Protein AF-A0A352DRB2-F1 (afdb_monomer)

pLDDT: mean 88.53, std 15.11, range [25.36, 98.81]

Radius of gyration: 22.16 Å; Cα contacts (8 Å, |Δi|>4): 663; chains: 1; bounding box: 51×41×73 Å

Foldseek 3Di:
DPLPPCQPPQQVLCLVAVLAANWDWFFLQDDDFFDDFDFADADAADFPDDCVVCVQFLVVVLVCLLVVNQWDKGQADDDPVNVVLSVLCSCWPPLLSVQFDDWDWDDDDGMIIIGTDTWFPDDSVCSVVLSVLLVVLLVVQVVPQDPPDDPLSQLVSQLQVLLVQADEDSCVVPDPHTPNLLGCSCRRPVSYHHQNNSARVSSNSCVVVVWDKTKFKFAWPSGHIHIWMWTADPNFIFTAGSSNQSDSPGGHCLRPGAAPLLCSLTTHGDNPRSRDDHGPDDHPVVCVVLQQEAAADDPVSVLVSLQVEAEKHKHFYPDLVRLSVCSCVCRVVVCVCVRHNADNGWIWIADSSSSMIMTD

Mean predicted aligned error: 6.36 Å

Nearest PDB structures (foldseek):
  9crn-assembly1_A  TM=8.075E-01  e=1.865E-18  Streptococcus pyogenes NZ131
  4xz7-assembly1_B  TM=5.487E-01  e=5.904E-07  Streptococcus suis
  4xz7-assembly1_A  TM=5.624E-01  e=3.111E-06  Streptococcus suis
  6s2k-assembly2_B  TM=5.249E-01  e=1.132E-02  Homo sapiens
  4r29-assembly4_D  TM=2.873E-01  e=1.750E+00  Escherichia coli O157:H7

Structure (mmCIF, N/CA/C/O backbone):
data_AF-A0A352DRB2-F1
#
_entry.id   AF-A0A352DRB2-F1
#
loop_
_atom_site.group_PDB
_atom_site.id
_atom_site.type_symbol
_atom_site.label_atom_id
_atom_site.label_alt_id
_atom_site.label_comp_id
_atom_site.label_asym_id
_atom_site.label_entity_id
_atom_site.label_seq_id
_atom_site.pdbx_PDB_ins_code
_atom_site.Cartn_x
_atom_site.Cartn_y
_atom_site.Cartn_z
_atom_site.occupancy
_atom_site.B_iso_or_equiv
_atom_site.auth_seq_id
_atom_site.auth_comp_id
_atom_site.auth_asym_id
_atom_site.auth_atom_id
_atom_site.pdbx_PDB_model_num
ATOM 1 N N . MET A 1 1 ? -11.502 14.351 -22.572 1.00 34.19 1 MET A N 1
ATOM 2 C CA . MET A 1 1 ? -10.634 15.443 -23.081 1.00 34.19 1 MET A CA 1
ATOM 3 C C . MET A 1 1 ? -10.305 16.447 -21.961 1.00 34.19 1 MET A C 1
ATOM 5 O O . MET A 1 1 ? -10.562 17.632 -22.112 1.00 34.19 1 MET A O 1
ATOM 9 N N . MET A 1 2 ? -9.738 15.975 -20.836 1.00 28.69 2 MET A N 1
ATOM 10 C CA . MET A 1 2 ? -9.406 16.813 -19.661 1.00 28.69 2 MET A CA 1
ATOM 11 C C . MET A 1 2 ? -8.026 16.522 -19.027 1.00 28.69 2 MET A C 1
ATOM 13 O O . MET A 1 2 ? -7.621 17.256 -18.139 1.00 28.69 2 MET A O 1
ATOM 17 N N . LYS A 1 3 ? -7.254 15.531 -19.511 1.00 35.50 3 LYS A N 1
ATOM 18 C CA . LYS A 1 3 ? -5.950 15.148 -18.919 1.00 35.50 3 LYS A CA 1
ATOM 19 C C . LYS A 1 3 ? -4.744 16.029 -19.327 1.00 35.50 3 LYS A C 1
ATOM 21 O O . LYS A 1 3 ? -3.704 15.970 -18.692 1.00 35.50 3 LYS A O 1
ATOM 26 N N . LYS A 1 4 ? -4.842 16.890 -20.355 1.00 30.75 4 LYS A N 1
ATOM 27 C CA . LYS A 1 4 ? -3.659 17.594 -20.921 1.00 30.75 4 LYS A CA 1
ATOM 28 C C . LYS A 1 4 ? -3.247 18.916 -20.248 1.00 30.75 4 LYS A C 1
ATOM 30 O O . LYS A 1 4 ? -2.232 19.478 -20.639 1.00 30.75 4 LYS A O 1
ATOM 35 N N . ARG A 1 5 ? -3.999 19.442 -19.273 1.00 25.36 5 ARG A N 1
ATOM 36 C CA . ARG A 1 5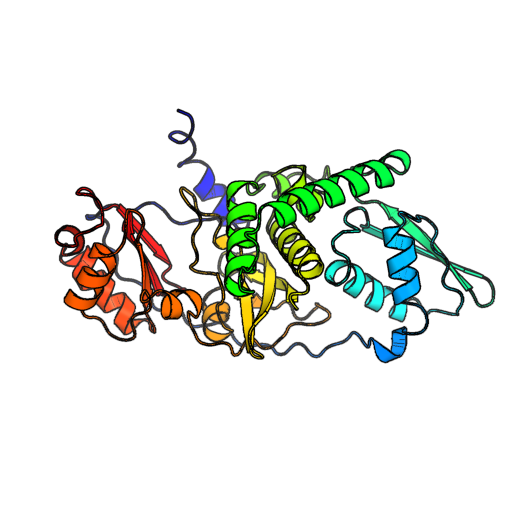 ? -3.676 20.726 -18.603 1.00 25.36 5 ARG A CA 1
ATOM 37 C C . ARG A 1 5 ? -3.154 20.593 -17.165 1.00 25.36 5 ARG A C 1
ATOM 39 O O . ARG A 1 5 ? -2.878 21.613 -16.550 1.00 25.36 5 ARG A O 1
ATOM 46 N N . LEU A 1 6 ? -2.980 19.369 -16.660 1.00 31.50 6 LEU A N 1
ATOM 47 C CA . LEU A 1 6 ? -2.604 19.107 -15.263 1.00 31.50 6 LEU A CA 1
ATOM 48 C C . LEU A 1 6 ? -1.093 18.869 -15.047 1.00 31.50 6 LEU A C 1
ATOM 50 O O . LEU A 1 6 ? -0.642 18.807 -13.914 1.00 31.50 6 LEU A O 1
ATOM 54 N N . LEU A 1 7 ? -0.291 18.785 -16.116 1.00 34.59 7 LEU A N 1
ATOM 55 C CA . LEU A 1 7 ? 1.126 18.388 -16.044 1.00 34.59 7 LEU A CA 1
ATOM 56 C C . LEU A 1 7 ? 2.056 19.403 -15.348 1.00 34.59 7 LEU A C 1
ATOM 58 O O . LEU A 1 7 ? 3.105 19.014 -14.854 1.00 34.59 7 LEU A O 1
ATOM 62 N N . SER A 1 8 ? 1.700 20.690 -15.276 1.00 28.83 8 SER A N 1
ATOM 63 C CA . SER A 1 8 ? 2.586 21.726 -14.712 1.00 28.83 8 SER A CA 1
ATOM 64 C C . SER A 1 8 ? 2.347 22.048 -13.230 1.00 28.83 8 SER A C 1
ATOM 66 O O . SER A 1 8 ? 3.144 22.771 -12.645 1.00 28.83 8 SER A O 1
ATOM 68 N N . LEU A 1 9 ? 1.258 21.556 -12.625 1.00 30.98 9 LEU A N 1
ATOM 69 C CA . LEU A 1 9 ? 0.917 21.805 -11.212 1.00 30.98 9 LEU A CA 1
ATOM 70 C C . LEU A 1 9 ? 1.278 20.625 -10.290 1.00 30.98 9 LEU A C 1
ATOM 72 O O . LEU A 1 9 ? 1.529 20.846 -9.110 1.00 30.98 9 LEU A O 1
ATOM 76 N N . ILE A 1 10 ? 1.383 19.404 -10.830 1.00 41.03 10 ILE A N 1
ATOM 77 C CA . ILE A 1 10 ? 1.678 18.177 -10.065 1.00 41.03 10 ILE A CA 1
ATOM 78 C C . ILE A 1 10 ? 3.123 18.164 -9.527 1.00 41.03 10 ILE A C 1
ATOM 80 O O . ILE A 1 10 ? 3.356 17.773 -8.386 1.00 41.03 10 ILE A O 1
ATOM 84 N N . ALA A 1 11 ? 4.090 18.684 -10.293 1.00 37.94 11 ALA A N 1
ATOM 85 C CA . ALA A 1 11 ? 5.510 18.624 -9.930 1.00 37.94 11 ALA A CA 1
ATOM 86 C C . ALA A 1 11 ? 5.877 19.423 -8.661 1.00 37.94 11 ALA A C 1
ATOM 88 O O . ALA A 1 11 ? 6.764 19.017 -7.918 1.00 37.94 11 ALA A O 1
ATOM 89 N N . ALA A 1 12 ? 5.202 20.546 -8.379 1.00 34.31 12 ALA A N 1
ATOM 90 C CA . ALA A 1 12 ? 5.523 21.383 -7.217 1.00 34.31 12 ALA A CA 1
ATOM 91 C C . ALA A 1 12 ? 4.914 20.858 -5.902 1.00 34.31 12 ALA A C 1
ATOM 93 O O . ALA A 1 12 ? 5.523 21.021 -4.848 1.00 34.31 12 ALA A O 1
ATOM 94 N N . ALA A 1 13 ? 3.745 20.208 -5.960 1.00 38.66 13 ALA A N 1
ATOM 95 C CA . ALA A 1 13 ? 3.097 19.612 -4.790 1.00 38.66 13 ALA A CA 1
ATOM 96 C C . ALA A 1 13 ? 3.730 18.261 -4.400 1.00 38.66 13 ALA A C 1
ATOM 98 O O . ALA A 1 13 ? 3.926 17.994 -3.216 1.00 38.66 13 ALA A O 1
ATOM 99 N N . ALA A 1 14 ? 4.143 17.449 -5.385 1.00 41.75 14 ALA A N 1
ATOM 100 C CA . ALA A 1 14 ? 4.844 16.181 -5.157 1.00 41.75 14 ALA A CA 1
ATOM 101 C C . ALA A 1 14 ? 6.211 16.355 -4.456 1.00 41.75 14 ALA A C 1
ATOM 103 O O . ALA A 1 14 ? 6.616 15.501 -3.670 1.00 41.75 14 ALA A O 1
ATOM 104 N N . LEU A 1 15 ? 6.891 17.489 -4.681 1.00 38.12 15 LEU A N 1
ATOM 105 C CA . LEU A 1 15 ? 8.167 17.834 -4.035 1.00 38.12 15 LEU A CA 1
ATOM 106 C C . LEU A 1 15 ? 8.039 18.205 -2.546 1.00 38.12 15 LEU A C 1
ATOM 108 O O . LEU A 1 15 ? 9.042 18.182 -1.839 1.00 38.12 15 LEU A O 1
ATOM 112 N N . LEU A 1 16 ? 6.844 18.566 -2.063 1.00 37.25 16 LEU A N 1
ATOM 113 C CA . LEU A 1 16 ? 6.622 18.970 -0.666 1.00 37.25 16 LEU A CA 1
ATOM 114 C C . LEU A 1 16 ? 6.119 17.822 0.222 1.00 37.25 16 LEU A C 1
ATOM 116 O O . LEU A 1 16 ? 6.336 17.861 1.430 1.00 37.25 16 LEU A O 1
ATOM 120 N N . SER A 1 17 ? 5.473 16.807 -0.361 1.00 48.59 17 SER A N 1
ATOM 121 C CA . SER A 1 17 ? 4.920 15.657 0.373 1.00 48.59 17 SER A CA 1
ATOM 122 C C . SER A 1 17 ? 5.832 14.435 0.392 1.00 48.59 17 SER A C 1
ATOM 124 O O . SER A 1 17 ? 5.647 13.542 1.213 1.00 48.59 17 SER A O 1
ATOM 126 N N . GLY A 1 18 ? 6.752 14.363 -0.573 1.00 53.66 18 GLY A N 1
ATOM 127 C CA . GLY A 1 18 ? 7.603 13.214 -0.864 1.00 53.66 18 GLY A CA 1
ATOM 128 C C . GLY A 1 18 ? 6.892 11.880 -1.105 1.00 53.66 18 GLY A C 1
ATOM 129 O O . GLY A 1 18 ? 7.545 10.834 -1.120 1.00 53.66 18 GLY A O 1
ATOM 130 N N . CYS A 1 19 ? 5.579 11.933 -1.339 1.00 50.34 19 CYS A N 1
ATOM 131 C CA . CYS A 1 19 ? 4.705 10.780 -1.544 1.00 50.34 19 CYS A CA 1
ATOM 132 C C . CYS A 1 19 ? 4.064 10.740 -2.941 1.00 50.34 19 CYS A C 1
ATOM 134 O O . CYS A 1 19 ? 3.532 9.707 -3.321 1.00 50.34 19 CYS A O 1
ATOM 136 N N . GLY A 1 20 ? 4.085 11.846 -3.696 1.00 48.91 20 GLY A N 1
ATOM 137 C CA . GLY A 1 20 ? 3.485 11.917 -5.034 1.00 48.91 20 GLY A CA 1
ATOM 138 C C . GLY A 1 20 ? 4.466 11.586 -6.157 1.00 48.91 20 GLY A C 1
ATOM 139 O O . GLY A 1 20 ? 5.677 11.738 -5.985 1.00 48.91 20 GLY A O 1
ATOM 140 N N . VAL A 1 21 ? 3.944 11.189 -7.322 1.00 50.41 21 VAL A N 1
ATOM 141 C CA . VAL A 1 21 ? 4.733 10.908 -8.534 1.00 50.41 21 VAL A CA 1
ATOM 142 C C . VAL A 1 21 ? 5.411 12.183 -9.042 1.00 50.41 21 VAL A C 1
ATOM 144 O O . VAL A 1 21 ? 4.752 13.153 -9.417 1.00 50.41 21 VAL A O 1
ATOM 147 N N . THR A 1 22 ? 6.745 12.190 -9.044 1.00 47.69 22 THR A N 1
ATOM 148 C CA . THR A 1 22 ? 7.568 13.332 -9.480 1.00 47.69 22 THR A CA 1
ATOM 149 C C . THR A 1 22 ? 8.029 13.238 -10.927 1.00 47.69 22 THR A C 1
ATOM 151 O O . THR A 1 22 ? 8.641 14.178 -11.434 1.00 47.69 22 THR A O 1
ATOM 154 N N . ASP A 1 23 ? 7.780 12.114 -11.590 1.00 58.09 23 ASP A N 1
ATOM 155 C CA . ASP A 1 23 ? 8.617 11.749 -12.721 1.00 58.09 23 ASP A CA 1
ATOM 156 C C . ASP A 1 23 ? 8.016 12.241 -14.039 1.00 58.09 23 ASP A C 1
ATOM 158 O O . ASP A 1 23 ? 6.870 11.964 -14.396 1.00 58.09 23 ASP A O 1
ATOM 162 N N . ALA A 1 24 ? 8.795 13.058 -14.748 1.00 63.94 24 ALA A N 1
ATOM 163 C CA . ALA A 1 24 ? 8.390 13.644 -16.013 1.00 63.94 24 ALA A CA 1
ATOM 164 C C . ALA A 1 24 ? 8.363 12.579 -17.117 1.00 63.94 24 ALA A C 1
ATOM 166 O O . ALA A 1 24 ? 9.246 11.728 -17.196 1.00 63.94 24 ALA A O 1
ATOM 167 N N . ILE A 1 25 ? 7.383 12.671 -18.021 1.00 74.00 25 ILE A N 1
ATOM 168 C CA . ILE A 1 25 ? 7.408 11.895 -19.265 1.00 74.00 25 ILE A CA 1
ATOM 169 C C . ILE A 1 25 ? 8.541 12.447 -20.133 1.00 74.00 25 ILE A C 1
ATOM 171 O O . ILE A 1 25 ? 8.480 13.599 -20.574 1.00 74.00 25 ILE A O 1
ATOM 175 N N . LEU A 1 26 ? 9.553 11.620 -20.377 1.00 80.25 26 LEU A N 1
ATOM 176 C CA . LEU A 1 26 ? 10.724 11.952 -21.177 1.00 80.25 26 LEU A CA 1
ATOM 177 C C . LEU A 1 26 ? 10.521 11.528 -22.634 1.00 80.25 26 LEU A C 1
ATOM 179 O O . LEU A 1 26 ? 9.751 10.617 -22.963 1.00 80.25 26 LEU A O 1
ATOM 183 N N . THR A 1 27 ? 11.211 12.216 -23.533 1.00 78.75 27 THR A N 1
ATOM 184 C CA . THR A 1 27 ? 11.260 11.877 -24.955 1.00 78.75 27 THR A CA 1
ATOM 185 C C . THR A 1 27 ? 12.560 11.158 -25.287 1.00 78.75 27 THR A C 1
ATOM 187 O O . THR A 1 27 ? 13.552 11.263 -24.572 1.00 78.75 27 THR A O 1
ATOM 190 N N . ASN A 1 28 ? 12.606 10.477 -26.432 1.00 70.19 28 ASN A N 1
ATOM 191 C CA . ASN A 1 28 ? 13.807 9.789 -26.919 1.00 70.19 28 ASN A CA 1
ATOM 192 C C . ASN A 1 28 ? 15.037 10.696 -27.181 1.00 70.19 28 ASN A C 1
ATOM 194 O O . ASN A 1 28 ? 16.077 10.203 -27.628 1.00 70.19 28 ASN A O 1
ATOM 198 N N . THR A 1 29 ? 14.932 12.006 -26.942 1.00 74.12 29 THR A N 1
ATOM 199 C CA . THR A 1 29 ? 16.050 12.955 -26.975 1.00 74.12 29 THR A CA 1
ATOM 200 C C . THR A 1 29 ? 16.568 13.365 -25.597 1.00 74.12 29 THR A C 1
ATOM 202 O O . THR A 1 29 ? 17.645 13.955 -25.535 1.00 74.12 29 THR A O 1
ATOM 205 N N . ASP A 1 30 ? 15.863 13.028 -24.518 1.00 79.12 30 ASP A N 1
ATOM 206 C CA . ASP A 1 30 ? 16.125 13.524 -23.163 1.00 79.12 30 ASP A CA 1
ATOM 207 C C . ASP A 1 30 ? 17.024 12.566 -22.363 1.00 79.12 30 ASP A C 1
ATOM 209 O O . ASP A 1 30 ? 16.615 11.983 -21.365 1.00 79.12 30 ASP A O 1
ATOM 213 N N . TYR A 1 31 ? 18.269 12.370 -22.806 1.00 85.19 31 TYR A N 1
ATOM 214 C CA . TYR A 1 31 ? 19.217 11.500 -22.100 1.00 85.19 31 TYR A CA 1
ATOM 215 C C . TYR A 1 31 ? 20.045 12.257 -21.055 1.00 85.19 31 TYR A C 1
ATOM 217 O O . TYR A 1 31 ? 20.830 13.144 -21.397 1.00 85.19 31 TYR A O 1
ATOM 225 N N . GLU A 1 32 ? 19.955 11.794 -19.809 1.00 86.38 32 GLU A N 1
ATOM 226 C CA . GLU A 1 32 ? 20.892 12.104 -18.730 1.00 86.38 32 GLU A CA 1
ATOM 227 C C . GLU A 1 32 ? 21.390 10.790 -18.098 1.00 86.38 32 GLU A C 1
ATOM 229 O O . GLU A 1 32 ? 20.576 9.887 -17.853 1.00 86.38 32 GLU A O 1
ATOM 234 N N . PRO A 1 33 ? 22.707 10.625 -17.859 1.00 86.19 33 PRO A N 1
ATOM 235 C CA . PRO A 1 33 ? 23.223 9.454 -17.153 1.00 86.19 33 PRO A CA 1
ATOM 236 C C . PRO A 1 33 ? 22.586 9.326 -15.758 1.00 86.19 33 PRO A C 1
ATOM 238 O O . PRO A 1 33 ? 22.450 10.346 -15.084 1.00 86.19 33 PRO A O 1
ATOM 241 N N . PRO A 1 34 ? 22.196 8.116 -15.309 1.00 89.19 34 PRO A N 1
ATOM 242 C CA . PRO A 1 34 ? 21.740 7.917 -13.933 1.00 89.19 34 PRO A CA 1
ATOM 243 C C . PRO A 1 34 ? 22.855 8.238 -12.939 1.00 89.19 34 PRO A C 1
ATOM 245 O O . PRO A 1 34 ? 24.038 8.082 -13.249 1.00 89.19 34 PRO A O 1
ATOM 248 N N . GLU A 1 35 ? 22.464 8.635 -11.732 1.00 87.06 35 GLU A N 1
ATOM 249 C CA . GLU A 1 35 ? 23.365 8.702 -10.586 1.00 87.06 35 GLU A CA 1
ATOM 250 C C . GLU A 1 35 ? 23.155 7.484 -9.688 1.00 87.06 35 GLU A C 1
ATOM 252 O O . GLU A 1 35 ? 22.026 7.092 -9.392 1.00 87.06 35 GLU A O 1
ATOM 257 N N . GLU A 1 36 ? 24.254 6.883 -9.238 1.00 88.88 36 GLU A N 1
ATOM 258 C CA . GLU A 1 36 ? 24.188 5.784 -8.284 1.00 88.88 36 GLU A CA 1
ATOM 259 C C . GLU A 1 36 ? 23.798 6.317 -6.903 1.00 88.88 36 GLU A C 1
ATOM 261 O O . GLU A 1 36 ? 24.462 7.186 -6.328 1.00 88.88 36 GLU A O 1
ATOM 266 N N . VAL A 1 37 ? 22.725 5.762 -6.349 1.00 86.88 37 VAL A N 1
ATOM 267 C CA . VAL A 1 37 ? 22.224 6.125 -5.027 1.00 86.88 37 VAL A CA 1
ATOM 268 C C . VAL A 1 37 ? 22.605 5.045 -4.027 1.00 86.88 37 VAL A C 1
ATOM 270 O O . VAL A 1 37 ? 22.274 3.875 -4.202 1.00 86.88 37 VAL A O 1
ATOM 273 N N . LYS A 1 38 ? 23.249 5.452 -2.931 1.00 89.56 38 LYS A N 1
ATOM 274 C CA . LYS A 1 38 ? 23.507 4.549 -1.807 1.00 89.56 38 LYS A CA 1
ATOM 275 C C . LYS A 1 38 ? 22.209 4.257 -1.043 1.00 89.56 38 LYS A C 1
ATOM 277 O O . LYS A 1 38 ? 21.528 5.222 -0.681 1.00 89.56 38 LYS A O 1
ATOM 282 N N . PRO A 1 39 ? 21.896 2.980 -0.757 1.00 93.00 39 PRO A N 1
ATOM 283 C CA . PRO A 1 39 ? 20.779 2.625 0.111 1.00 93.00 39 PRO A CA 1
ATOM 284 C C . PRO A 1 39 ? 20.912 3.239 1.511 1.00 93.00 39 PRO A C 1
ATOM 286 O O . PRO A 1 39 ? 22.022 3.478 1.997 1.00 93.00 39 PRO A O 1
ATOM 289 N N . PHE A 1 40 ? 19.775 3.486 2.157 1.00 93.81 40 PHE A N 1
ATOM 290 C CA . PHE A 1 40 ? 19.698 3.841 3.570 1.00 93.81 40 PHE A CA 1
ATOM 291 C C . PHE A 1 40 ? 20.072 2.650 4.463 1.00 93.81 40 PHE A C 1
ATOM 293 O O . PHE A 1 40 ? 20.028 1.493 4.045 1.00 93.81 40 PHE A O 1
ATOM 300 N N . ASP A 1 41 ? 20.417 2.937 5.719 1.00 91.06 41 ASP A N 1
ATOM 301 C CA . ASP A 1 41 ? 20.714 1.893 6.697 1.00 91.06 41 ASP A CA 1
ATOM 302 C C . ASP A 1 41 ? 19.440 1.135 7.093 1.00 91.06 41 ASP A C 1
ATOM 304 O O . ASP A 1 41 ? 18.426 1.734 7.468 1.00 91.06 41 ASP A O 1
ATOM 308 N N . SER A 1 42 ? 19.518 -0.197 7.081 1.00 87.81 42 SER A N 1
ATOM 309 C CA . SER A 1 42 ? 18.455 -1.062 7.589 1.00 87.81 42 SER A CA 1
ATOM 310 C C . SER A 1 42 ? 18.240 -0.854 9.088 1.00 87.81 42 SER A C 1
ATOM 312 O O . SER A 1 42 ? 19.199 -0.698 9.853 1.00 87.81 42 SER A O 1
ATOM 314 N N . VAL A 1 43 ? 16.992 -0.954 9.534 1.00 86.19 43 VAL A N 1
ATOM 315 C CA . VAL A 1 43 ? 16.637 -0.932 10.954 1.00 86.19 43 VAL A CA 1
ATOM 316 C C . VAL A 1 43 ? 15.714 -2.104 11.245 1.00 86.19 43 VAL A C 1
ATOM 318 O O . VAL A 1 43 ? 14.753 -2.318 10.519 1.00 86.19 43 VAL A O 1
ATOM 321 N N . VAL A 1 44 ? 15.992 -2.826 12.330 1.00 86.50 44 VAL A N 1
ATOM 322 C CA . VAL A 1 44 ? 15.108 -3.877 12.846 1.00 86.50 44 VAL A CA 1
ATOM 323 C C . VAL A 1 44 ? 14.142 -3.265 13.856 1.00 86.50 44 VAL A C 1
ATOM 325 O O . VAL A 1 44 ? 14.568 -2.522 14.747 1.00 86.50 44 VAL A O 1
ATOM 328 N N . ILE A 1 45 ? 12.854 -3.576 13.712 1.00 88.00 45 ILE A N 1
ATOM 329 C CA . ILE A 1 45 ? 11.793 -3.159 14.630 1.00 88.00 45 ILE A CA 1
ATOM 330 C C . ILE A 1 45 ? 11.258 -4.407 15.318 1.00 88.00 45 ILE A C 1
ATOM 332 O O . ILE A 1 45 ? 10.546 -5.208 14.721 1.00 88.00 45 ILE A O 1
ATOM 336 N N . GLU A 1 46 ? 11.631 -4.570 16.584 1.00 84.62 46 GLU A N 1
ATOM 337 C CA . GLU A 1 46 ? 11.141 -5.679 17.397 1.00 84.62 46 GLU A CA 1
ATOM 338 C C . GLU A 1 46 ? 9.647 -5.488 17.704 1.00 84.62 46 GLU A C 1
ATOM 340 O O . GLU A 1 46 ? 9.258 -4.375 18.079 1.00 84.62 46 GLU A O 1
ATOM 345 N N . PRO A 1 47 ? 8.814 -6.542 17.599 1.00 83.12 47 PRO A N 1
ATOM 346 C CA . PRO A 1 47 ? 7.405 -6.460 17.955 1.00 83.12 47 PRO A CA 1
ATOM 347 C C . PRO A 1 47 ? 7.237 -5.982 19.399 1.00 83.12 47 PRO A C 1
ATOM 349 O O . PRO A 1 47 ? 7.730 -6.603 20.343 1.00 83.12 47 PRO A O 1
ATOM 352 N N . VAL A 1 48 ? 6.518 -4.877 19.581 1.00 84.88 48 VAL A N 1
ATOM 353 C CA . VAL A 1 48 ? 6.192 -4.344 20.917 1.00 84.88 48 VAL A CA 1
ATOM 354 C C . VAL A 1 48 ? 4.815 -4.830 21.387 1.00 84.88 48 VAL A C 1
ATOM 356 O O . VAL A 1 48 ? 4.509 -4.795 22.581 1.00 84.88 48 VAL A O 1
ATOM 359 N N . PHE A 1 49 ? 3.979 -5.285 20.450 1.00 84.19 49 PHE A N 1
ATOM 360 C CA . PHE A 1 49 ? 2.644 -5.804 20.716 1.00 84.19 49 PHE A CA 1
ATOM 361 C C . PHE A 1 49 ? 2.664 -7.318 20.959 1.00 84.19 49 PHE A C 1
ATOM 363 O O . PHE A 1 49 ? 3.209 -8.074 20.161 1.00 84.19 49 PHE A O 1
ATOM 370 N N . ASP A 1 50 ? 2.053 -7.754 22.061 1.00 87.19 50 ASP A N 1
ATOM 371 C CA . ASP A 1 50 ? 1.994 -9.157 22.476 1.00 87.19 50 ASP A CA 1
ATOM 372 C C . ASP A 1 50 ? 0.534 -9.632 22.460 1.00 87.19 50 ASP A C 1
ATOM 374 O O . ASP A 1 50 ? -0.242 -9.349 23.379 1.00 87.19 50 ASP A O 1
ATOM 378 N N . TYR A 1 51 ? 0.156 -10.341 21.395 1.00 87.31 51 TYR A N 1
ATOM 379 C CA . TYR A 1 51 ? -1.199 -10.871 21.229 1.00 87.31 51 TYR A CA 1
ATOM 380 C C . TYR A 1 51 ? -1.590 -11.853 22.337 1.00 87.31 51 TYR A C 1
ATOM 382 O O . TYR A 1 51 ? -2.749 -11.865 22.748 1.00 87.31 51 TYR A O 1
ATOM 390 N N . GLU A 1 52 ? -0.653 -12.650 22.859 1.00 90.88 52 GLU A N 1
ATOM 391 C CA . GLU A 1 52 ? -0.948 -13.609 23.929 1.00 90.88 52 GLU A CA 1
ATOM 392 C C . GLU A 1 52 ? -1.261 -12.881 25.237 1.00 90.88 52 GLU A C 1
ATOM 394 O O . GLU A 1 52 ? -2.216 -13.230 25.936 1.00 90.88 52 GLU A O 1
ATOM 399 N N . LYS A 1 53 ? -0.511 -11.815 25.538 1.00 90.50 53 LYS A N 1
ATOM 400 C CA . LYS A 1 53 ? -0.757 -10.962 26.706 1.00 90.50 53 LYS A CA 1
ATOM 401 C C . LYS A 1 53 ? -2.144 -10.318 26.676 1.00 90.50 53 LYS A C 1
ATOM 403 O O . LYS A 1 53 ? -2.754 -10.161 27.735 1.00 90.50 53 LYS A O 1
ATOM 408 N N . PHE A 1 54 ? -2.634 -9.920 25.502 1.00 91.44 54 PHE A N 1
ATOM 409 C CA . PHE A 1 54 ? -3.895 -9.180 25.363 1.00 91.44 54 PHE A CA 1
ATOM 410 C C . PHE A 1 54 ? -5.086 -10.039 24.905 1.00 91.44 54 PHE A C 1
ATOM 412 O O . PHE A 1 54 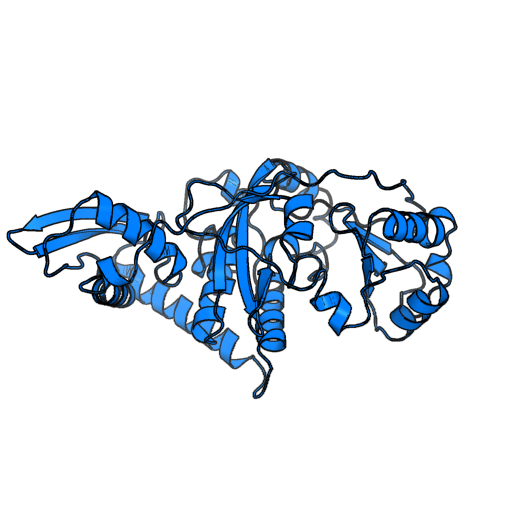? -6.197 -9.524 24.766 1.00 91.44 54 PHE A O 1
ATOM 419 N N . ALA A 1 55 ? -4.897 -11.354 24.749 1.00 90.94 55 ALA A N 1
ATOM 420 C CA . ALA A 1 55 ? -5.913 -12.287 24.256 1.00 90.94 55 ALA A CA 1
ATOM 421 C C . ALA A 1 55 ? -7.211 -12.322 25.089 1.00 90.94 55 ALA A C 1
ATOM 423 O O . ALA A 1 55 ? -8.252 -12.725 24.575 1.00 90.94 55 ALA A O 1
ATOM 424 N N . GLY A 1 56 ? -7.165 -11.906 26.362 1.00 90.31 56 GLY A N 1
ATOM 425 C CA . GLY A 1 56 ? -8.324 -11.892 27.263 1.00 90.31 56 GLY A CA 1
ATOM 426 C C . GLY A 1 56 ? -9.408 -10.866 26.912 1.00 90.31 56 GLY A C 1
ATOM 427 O O . GLY A 1 56 ? -10.575 -11.100 27.219 1.00 90.31 56 GLY A O 1
ATOM 428 N N . TRP A 1 57 ? -9.046 -9.767 26.241 1.00 92.69 57 TRP A N 1
ATOM 429 C CA . TRP A 1 57 ? -9.954 -8.634 26.007 1.00 92.69 57 TRP A CA 1
ATOM 430 C C . TRP A 1 57 ? -9.795 -7.955 24.648 1.00 92.69 57 TRP A C 1
ATOM 432 O O . TRP A 1 57 ? -10.738 -7.323 24.179 1.00 92.69 57 TRP A O 1
ATOM 442 N N . TYR A 1 58 ? -8.636 -8.064 23.996 1.00 94.75 58 TYR A N 1
ATOM 443 C CA . TYR A 1 58 ? -8.385 -7.362 22.738 1.00 94.75 58 TYR A CA 1
ATOM 444 C C . TYR A 1 58 ? -9.333 -7.781 21.598 1.00 94.75 58 TYR A C 1
ATOM 446 O O . TYR A 1 58 ? -9.896 -6.892 20.961 1.00 94.75 58 TYR A O 1
ATOM 454 N N . PRO A 1 59 ? -9.626 -9.082 21.378 1.00 95.00 59 PRO A N 1
ATOM 455 C CA . PRO A 1 59 ? -10.594 -9.480 20.353 1.00 95.00 59 PRO A CA 1
ATOM 456 C C . PRO A 1 59 ? -12.008 -8.934 20.604 1.00 95.00 59 PRO A C 1
ATOM 458 O O . PRO A 1 59 ? -12.703 -8.566 19.660 1.00 95.00 59 PRO A O 1
ATOM 461 N N . ASP A 1 60 ? -12.422 -8.861 21.872 1.00 95.50 60 ASP A N 1
ATOM 462 C CA . ASP A 1 60 ? -13.726 -8.317 22.265 1.00 95.50 60 ASP A CA 1
ATOM 463 C C . ASP A 1 60 ? -13.791 -6.802 22.032 1.00 95.50 60 ASP A C 1
ATOM 465 O O . ASP A 1 60 ? -14.764 -6.316 21.461 1.00 95.50 60 ASP A O 1
ATOM 469 N N . LEU A 1 61 ? -12.720 -6.065 22.357 1.00 96.06 61 LEU A N 1
ATOM 470 C CA . LEU A 1 61 ? -12.595 -4.647 22.006 1.00 96.06 61 LEU A CA 1
ATOM 471 C C . LEU A 1 61 ? -12.734 -4.433 20.494 1.00 96.06 61 LEU A C 1
ATOM 473 O O . LEU A 1 61 ? -13.537 -3.606 20.069 1.00 96.06 61 LEU A O 1
ATOM 477 N N . CYS A 1 62 ? -11.993 -5.190 19.680 1.00 96.19 62 CYS A N 1
ATOM 478 C CA . CYS A 1 62 ? -12.081 -5.092 18.222 1.00 96.19 62 CYS A CA 1
ATOM 479 C C . CYS A 1 62 ? -13.496 -5.404 17.712 1.00 96.19 62 CYS A C 1
ATOM 481 O O . CYS A 1 62 ? -13.975 -4.745 16.793 1.00 96.19 62 CYS A O 1
ATOM 483 N N . SER A 1 63 ? -14.185 -6.375 18.322 1.00 96.56 63 SER A N 1
ATOM 484 C CA . SER A 1 63 ? -15.571 -6.700 17.976 1.00 96.56 63 SER A CA 1
ATOM 485 C C . SER A 1 63 ? -16.543 -5.573 18.323 1.00 96.56 63 SER A C 1
ATOM 487 O O . SER A 1 63 ? -17.411 -5.276 17.509 1.00 96.56 63 SER A O 1
ATOM 489 N N . GLN A 1 64 ? -16.413 -4.956 19.502 1.00 97.81 64 GLN A N 1
ATOM 490 C CA . GLN A 1 64 ? -17.249 -3.819 19.907 1.00 97.81 64 GLN A CA 1
ATOM 491 C C . GLN A 1 64 ? -17.025 -2.618 18.973 1.00 97.81 64 GLN A C 1
ATOM 493 O O . GLN A 1 64 ? -17.979 -2.005 18.502 1.00 97.81 64 GLN A O 1
ATOM 498 N N . LEU A 1 65 ? -15.769 -2.326 18.622 1.00 97.31 65 LEU A N 1
ATOM 499 C CA . LEU A 1 65 ? -15.454 -1.270 17.658 1.00 97.31 65 LEU A CA 1
ATOM 500 C C . LEU A 1 65 ? -16.052 -1.571 16.276 1.00 97.31 65 LEU A C 1
ATOM 502 O O . LEU A 1 65 ? -16.678 -0.711 15.679 1.00 97.31 65 LEU A O 1
ATOM 506 N N . ARG A 1 66 ? -15.968 -2.803 15.772 1.00 96.19 66 ARG A N 1
ATOM 507 C CA . ARG A 1 66 ? -16.611 -3.163 14.493 1.00 96.19 66 ARG A CA 1
ATOM 508 C C . ARG A 1 66 ? -18.137 -3.109 14.519 1.00 96.19 66 ARG A C 1
ATOM 510 O O . ARG A 1 66 ? -18.749 -2.965 13.469 1.00 96.19 66 ARG A O 1
ATOM 517 N N . SER A 1 67 ? -18.760 -3.192 15.695 1.00 97.12 67 SER A N 1
ATOM 518 C CA . SER A 1 67 ? -20.194 -2.930 15.856 1.00 97.12 67 SER A CA 1
ATOM 519 C C . SER A 1 67 ? -20.521 -1.448 16.062 1.00 97.12 67 SER A C 1
ATOM 521 O O . SER A 1 67 ? -21.609 -1.147 16.537 1.00 97.12 67 SER A O 1
ATOM 523 N N . CYS A 1 68 ? -19.587 -0.543 15.754 1.00 97.38 68 CYS A N 1
ATOM 524 C CA . CYS A 1 68 ? -19.736 0.905 15.915 1.00 97.38 68 CYS A CA 1
ATOM 525 C C . CYS A 1 68 ? -20.029 1.355 17.362 1.00 97.38 68 CYS A C 1
ATOM 527 O O . CYS A 1 68 ? -20.604 2.417 17.580 1.00 97.38 68 CYS A O 1
ATOM 529 N N . GLU A 1 69 ? -19.612 0.574 18.368 1.00 97.69 69 GLU A N 1
ATOM 530 C CA . GLU A 1 69 ? -19.780 0.942 19.780 1.00 97.69 69 GLU A CA 1
ATOM 531 C C . GLU A 1 69 ? -18.819 2.079 20.161 1.00 97.69 69 GLU A C 1
ATOM 533 O O . GLU A 1 69 ? -17.593 1.927 20.093 1.00 97.69 69 GLU A O 1
ATOM 538 N N . LEU A 1 70 ? -19.378 3.211 20.599 1.00 97.62 70 LEU A N 1
ATOM 539 C CA . LEU A 1 70 ? -18.621 4.409 20.974 1.00 97.62 70 LEU A CA 1
ATOM 540 C C . LEU A 1 70 ? -18.224 4.434 22.453 1.00 97.62 70 LEU A C 1
ATOM 542 O O . LEU A 1 70 ? -17.297 5.161 22.822 1.00 97.62 70 LEU A O 1
ATOM 546 N N . GLU A 1 71 ? -18.862 3.624 23.303 1.00 97.81 71 GLU A N 1
ATOM 547 C CA . GLU A 1 71 ? -18.485 3.458 24.707 1.00 97.81 71 GLU A CA 1
ATOM 548 C C . GLU A 1 71 ? -18.087 2.006 25.067 1.00 97.81 71 GLU A C 1
ATOM 550 O O . GLU A 1 71 ? -18.660 1.420 25.999 1.00 97.81 71 GLU A O 1
ATOM 555 N N . PRO A 1 72 ? -17.094 1.384 24.393 1.00 97.38 72 PRO A N 1
ATOM 556 C CA . PRO A 1 72 ? -16.809 -0.028 24.600 1.00 97.38 72 PRO A CA 1
ATOM 557 C C . PRO A 1 72 ? -16.318 -0.306 26.024 1.00 97.38 72 PRO A C 1
ATOM 559 O O . PRO A 1 72 ? -15.605 0.490 26.652 1.00 97.38 72 PRO A O 1
ATOM 562 N N . VAL A 1 73 ? -16.696 -1.469 26.552 1.00 96.94 73 VAL A N 1
ATOM 563 C CA . VAL A 1 73 ? -16.399 -1.882 27.927 1.00 96.94 73 VAL A CA 1
ATOM 564 C C . VAL A 1 73 ? -15.458 -3.075 27.926 1.00 96.94 73 VAL A C 1
ATOM 566 O O . VAL A 1 73 ? -15.790 -4.153 27.444 1.00 96.94 73 VAL A O 1
ATOM 569 N N . LEU A 1 74 ? -14.303 -2.902 28.564 1.00 95.50 74 LEU A N 1
ATOM 570 C CA . LEU A 1 74 ? -13.371 -3.979 28.871 1.00 95.50 74 LEU A CA 1
ATOM 571 C C . LEU A 1 74 ? -13.732 -4.562 30.236 1.00 95.50 74 LEU A C 1
ATOM 573 O O . LEU A 1 74 ? -13.705 -3.858 31.250 1.00 95.50 74 LEU A O 1
ATOM 577 N N . ASN A 1 75 ? -14.048 -5.855 30.281 1.00 91.81 75 ASN A N 1
ATOM 578 C CA . ASN A 1 75 ? -14.465 -6.560 31.500 1.00 91.81 75 ASN A CA 1
ATOM 579 C C . ASN A 1 75 ? -13.290 -7.001 32.393 1.00 91.81 75 ASN A C 1
ATOM 581 O O . ASN A 1 75 ? -13.403 -7.949 33.170 1.00 91.81 75 ASN A O 1
ATOM 585 N N . GLU A 1 76 ? -12.168 -6.292 32.303 1.00 90.12 76 GLU A N 1
ATOM 586 C CA . GLU A 1 76 ? -10.990 -6.487 33.137 1.00 90.12 76 GLU A CA 1
ATOM 587 C C . GLU A 1 76 ? -10.246 -5.169 33.390 1.00 90.12 76 GLU A C 1
ATOM 589 O O . GLU A 1 76 ? -10.509 -4.126 32.780 1.00 90.12 76 GLU A O 1
ATOM 594 N N . ARG A 1 77 ? -9.311 -5.198 34.344 1.00 89.69 77 ARG A N 1
ATOM 595 C CA . ARG A 1 77 ? -8.533 -4.020 34.715 1.00 89.69 77 ARG A CA 1
ATOM 596 C C . ARG A 1 77 ? -7.380 -3.823 33.734 1.00 89.69 77 ARG A C 1
ATOM 598 O O . ARG A 1 77 ? -6.324 -4.423 33.905 1.00 89.69 77 ARG A O 1
ATOM 605 N N . VAL A 1 78 ? -7.550 -2.897 32.796 1.00 91.75 78 VAL A N 1
ATOM 606 C CA . VAL A 1 78 ? -6.517 -2.534 31.815 1.00 91.75 78 VAL A CA 1
ATOM 607 C C . VAL A 1 78 ? -5.827 -1.219 32.196 1.00 91.75 78 VAL A C 1
ATOM 609 O O . VAL A 1 78 ? -6.466 -0.263 32.642 1.00 91.75 78 VAL A O 1
ATOM 612 N N . GLY A 1 79 ? -4.498 -1.177 32.077 1.00 91.50 79 GLY A N 1
ATOM 613 C CA . GLY A 1 79 ? -3.694 0.024 32.314 1.00 91.50 79 GLY A CA 1
ATOM 614 C C . GLY A 1 79 ? -3.576 0.914 31.073 1.00 91.50 79 GLY A C 1
ATOM 615 O O . GLY A 1 79 ? -3.648 0.441 29.943 1.00 91.50 79 GLY A O 1
ATOM 616 N N . SER A 1 80 ? -3.305 2.209 31.266 1.00 91.19 80 SER A N 1
ATOM 617 C CA . SER A 1 80 ? -3.153 3.167 30.158 1.00 91.19 80 SER A CA 1
ATOM 618 C C . SER A 1 80 ? -2.029 2.808 29.179 1.00 91.19 80 SER A C 1
ATOM 620 O O . SER A 1 80 ? -2.173 3.043 27.983 1.00 91.19 80 SER A O 1
ATOM 622 N N . SER A 1 81 ? -0.928 2.221 29.659 1.00 91.50 81 SER A N 1
ATOM 623 C CA . SER A 1 81 ? 0.173 1.761 28.801 1.00 91.50 81 SER A CA 1
ATOM 624 C C . SER A 1 81 ? -0.241 0.612 27.879 1.00 91.50 81 SER A C 1
ATOM 626 O O . SER A 1 81 ? 0.146 0.610 26.715 1.00 91.50 81 SER A O 1
ATOM 628 N N . ASP A 1 82 ? -1.038 -0.333 28.385 1.00 92.31 82 ASP A N 1
ATOM 629 C CA . ASP A 1 82 ? -1.538 -1.473 27.609 1.00 92.31 82 ASP A CA 1
ATOM 630 C C . ASP A 1 82 ? -2.589 -1.021 26.586 1.00 92.31 82 ASP A C 1
ATOM 632 O O . ASP A 1 82 ? -2.551 -1.443 25.430 1.00 92.31 82 ASP A O 1
ATOM 636 N N . LEU A 1 83 ? -3.464 -0.081 26.969 1.00 91.88 83 LEU A N 1
ATOM 637 C CA . LEU A 1 83 ? -4.382 0.567 26.027 1.00 91.88 83 LEU A CA 1
ATOM 638 C C . LEU A 1 83 ? -3.636 1.321 24.925 1.00 91.88 83 LEU A C 1
ATOM 640 O O . LEU A 1 83 ? -3.989 1.214 23.759 1.00 91.88 83 LEU A O 1
ATOM 644 N N . ARG A 1 84 ? -2.569 2.052 25.261 1.00 90.19 84 ARG A N 1
ATOM 645 C CA . ARG A 1 84 ? -1.788 2.774 24.250 1.00 90.19 84 ARG A CA 1
ATOM 646 C C . ARG A 1 84 ? -1.170 1.820 23.224 1.00 90.19 84 ARG A C 1
ATOM 648 O O . ARG A 1 84 ? -1.171 2.134 22.040 1.00 90.19 84 ARG A O 1
ATOM 655 N N . LEU A 1 85 ? -0.641 0.679 23.673 1.00 88.81 85 LEU A N 1
ATOM 656 C CA . LEU A 1 85 ? -0.074 -0.340 22.781 1.00 88.81 85 LEU A CA 1
ATOM 657 C C . LEU A 1 85 ? -1.153 -0.973 21.889 1.00 88.81 85 LEU A C 1
ATOM 659 O O . LEU A 1 85 ? -0.964 -1.042 20.677 1.00 88.81 85 LEU A O 1
ATOM 663 N N . THR A 1 86 ? -2.289 -1.372 22.471 1.00 89.44 86 THR A N 1
ATOM 664 C CA . THR A 1 86 ? -3.418 -1.972 21.730 1.00 89.44 86 THR A CA 1
ATOM 665 C C . THR A 1 86 ? -4.055 -1.019 20.740 1.00 89.44 86 THR A C 1
ATOM 667 O O . THR A 1 86 ? -4.268 -1.419 19.607 1.00 89.44 86 THR A O 1
ATOM 670 N N . PHE A 1 87 ? -4.302 0.241 21.090 1.00 89.94 87 PHE A N 1
ATOM 671 C CA . PHE A 1 87 ? -4.843 1.205 20.129 1.00 89.94 87 PHE A CA 1
ATOM 672 C C . PHE A 1 87 ? -3.845 1.602 19.035 1.00 89.94 87 PHE A C 1
ATOM 674 O O . PHE A 1 87 ? -4.266 1.986 17.946 1.00 89.94 87 PHE A O 1
ATOM 681 N N . GLY A 1 88 ? -2.537 1.466 19.283 1.00 85.31 88 GLY A N 1
ATOM 682 C CA . GLY A 1 88 ? -1.535 1.494 18.216 1.00 85.31 88 GLY A CA 1
ATOM 683 C C . GLY A 1 88 ? -1.692 0.323 17.239 1.00 85.31 88 GLY A C 1
ATOM 684 O O . GLY A 1 88 ? -1.493 0.508 16.046 1.00 85.31 88 GLY A O 1
ATOM 685 N N . GLN A 1 89 ? -2.105 -0.848 17.735 1.00 87.50 89 GLN A N 1
ATOM 686 C CA . GLN A 1 89 ? -2.350 -2.048 16.930 1.00 87.50 89 GLN A CA 1
ATOM 687 C C . GLN A 1 89 ? -3.724 -2.045 16.238 1.00 87.50 89 GLN A C 1
ATOM 689 O O . GLN A 1 89 ? -3.829 -2.513 15.114 1.00 87.50 89 GLN A O 1
ATOM 694 N N . VAL A 1 90 ? -4.763 -1.465 16.856 1.00 88.56 90 VAL A N 1
ATOM 695 C CA . VAL A 1 90 ? -6.131 -1.358 16.298 1.00 88.56 90 VAL A CA 1
ATOM 696 C C . VAL A 1 90 ? -6.119 -0.797 14.877 1.00 88.56 90 VAL A C 1
ATOM 698 O O . VAL A 1 90 ? -6.766 -1.360 14.004 1.00 88.56 90 VAL A O 1
ATOM 701 N N . LYS A 1 91 ? -5.346 0.265 14.621 1.00 79.81 91 LYS A N 1
ATOM 702 C CA . LYS A 1 91 ? -5.256 0.860 13.278 1.00 79.81 91 LYS A CA 1
ATOM 703 C C . LYS A 1 91 ? -4.702 -0.109 12.226 1.00 79.81 91 LYS A C 1
ATOM 705 O O . LYS A 1 91 ? -5.090 -0.036 11.068 1.00 79.81 91 LYS A O 1
ATOM 710 N N . THR A 1 92 ? -3.815 -1.015 12.630 1.00 80.31 92 THR A N 1
ATOM 711 C CA . THR A 1 92 ? -3.229 -2.037 11.754 1.00 80.31 92 THR A CA 1
ATOM 712 C C . THR A 1 92 ? -4.158 -3.242 11.584 1.00 80.31 92 THR A C 1
ATOM 714 O O . THR A 1 92 ? -4.284 -3.773 10.481 1.00 80.31 92 THR A O 1
ATOM 717 N N . ASP A 1 93 ? -4.804 -3.675 12.668 1.00 88.56 93 ASP A N 1
ATOM 718 C CA . ASP A 1 93 ? -5.586 -4.914 12.712 1.00 88.56 93 ASP A CA 1
ATOM 719 C C . ASP A 1 93 ? -7.006 -4.751 12.182 1.00 88.56 93 ASP A C 1
ATOM 721 O O . ASP A 1 93 ? -7.562 -5.699 11.629 1.00 88.56 93 ASP A O 1
ATOM 725 N N . ILE A 1 94 ? -7.610 -3.578 12.365 1.00 92.38 94 ILE A N 1
ATOM 726 C CA . ILE A 1 94 ? -8.992 -3.300 11.974 1.00 92.38 94 ILE A CA 1
ATOM 727 C C . ILE A 1 94 ? -9.093 -1.941 11.248 1.00 92.38 94 ILE A C 1
ATOM 729 O O . ILE A 1 94 ? -9.763 -1.028 11.730 1.00 92.38 94 ILE A O 1
ATOM 733 N N . PRO A 1 95 ? -8.439 -1.774 10.076 1.00 92.38 95 PRO A N 1
ATOM 734 C CA . PRO A 1 95 ? -8.485 -0.528 9.292 1.00 92.38 95 PRO A CA 1
ATOM 735 C C . PRO A 1 95 ? -9.910 -0.119 8.868 1.00 92.38 95 PRO A C 1
ATOM 737 O O . PRO A 1 95 ? -10.141 1.021 8.472 1.00 92.38 95 PRO A O 1
ATOM 740 N N . ASP A 1 96 ? -10.885 -1.025 8.985 1.00 95.31 96 ASP A N 1
ATOM 741 C CA . ASP A 1 96 ? -12.309 -0.749 8.804 1.00 95.31 96 ASP A CA 1
ATOM 742 C C . ASP A 1 96 ? -12.926 0.138 9.897 1.00 95.31 96 ASP A C 1
ATOM 744 O O . ASP A 1 96 ? -13.960 0.762 9.675 1.00 95.31 96 ASP A O 1
ATOM 748 N N . VAL A 1 97 ? -12.275 0.283 11.053 1.00 96.19 97 VAL A N 1
ATOM 749 C CA . VAL A 1 97 ? -12.654 1.240 12.108 1.00 96.19 97 VAL A CA 1
ATOM 750 C C . VAL A 1 97 ? -12.008 2.605 11.822 1.00 96.19 97 VAL A C 1
ATOM 752 O O . VAL A 1 97 ? -11.300 3.185 12.645 1.00 96.19 97 VAL A O 1
ATOM 755 N N . PHE A 1 98 ? -12.233 3.127 10.614 1.00 95.44 98 PHE A N 1
ATOM 756 C CA . PHE A 1 98 ? -11.622 4.370 10.117 1.00 95.44 98 PHE A CA 1
ATOM 757 C C . PHE A 1 98 ? -12.056 5.616 10.901 1.00 95.44 98 PHE A C 1
ATOM 759 O O . PHE A 1 98 ? -11.346 6.617 10.936 1.00 95.44 98 PHE A O 1
ATOM 766 N N . TRP A 1 99 ? -13.232 5.571 11.525 1.00 95.44 99 TRP A N 1
ATOM 767 C CA . TRP A 1 99 ? -13.825 6.676 12.275 1.00 95.44 99 TRP A CA 1
ATOM 768 C C . TRP A 1 99 ? -13.148 6.918 13.633 1.00 95.44 99 TRP A C 1
ATOM 770 O O . TRP A 1 99 ? -13.445 7.909 14.298 1.00 95.44 99 TRP A O 1
ATOM 780 N N . TYR A 1 100 ? -12.226 6.048 14.056 1.00 93.94 100 TYR A N 1
ATOM 781 C CA . TYR A 1 100 ? -11.480 6.179 15.305 1.00 93.94 100 TYR A CA 1
ATOM 782 C C . TYR A 1 100 ? -10.330 7.200 15.209 1.00 93.94 100 TYR A C 1
ATOM 784 O O . TYR A 1 100 ? -9.467 7.122 14.333 1.00 93.94 100 TYR A O 1
ATOM 792 N N . ASN A 1 101 ? -10.234 8.101 16.192 1.00 92.69 101 ASN A N 1
ATOM 793 C CA . ASN A 1 101 ? -9.130 9.066 16.315 1.00 92.69 101 ASN A CA 1
ATOM 794 C C . ASN A 1 101 ? -8.482 9.106 17.709 1.00 92.69 101 ASN A C 1
ATOM 796 O O . ASN A 1 101 ? -7.372 9.611 17.881 1.00 92.69 101 ASN A O 1
ATOM 800 N N . GLY A 1 102 ? -9.136 8.544 18.718 1.00 94.25 102 GLY A N 1
ATOM 801 C CA . GLY A 1 102 ? -8.599 8.470 20.070 1.00 94.25 102 GLY A CA 1
ATOM 802 C C . GLY A 1 102 ? -9.612 7.902 21.048 1.00 94.25 102 GLY A C 1
ATOM 803 O O . GLY A 1 102 ? -10.687 7.456 20.662 1.00 94.25 102 GLY A O 1
ATOM 804 N N . TYR A 1 103 ? -9.278 7.925 22.333 1.00 95.69 103 TYR A N 1
ATOM 805 C CA . TYR A 1 103 ? -10.189 7.481 23.382 1.00 95.69 103 TYR A CA 1
ATOM 806 C C . TYR A 1 103 ? -9.922 8.204 24.705 1.00 95.69 103 TYR A C 1
ATOM 808 O O . TYR A 1 103 ? -8.787 8.583 25.012 1.00 95.69 103 TYR A O 1
ATOM 816 N N . SER A 1 104 ? -10.964 8.325 25.524 1.00 96.56 104 SER A N 1
ATOM 817 C CA . SER A 1 104 ? -10.875 8.601 26.959 1.00 96.56 104 SER A CA 1
ATOM 818 C C . SER A 1 104 ? -11.137 7.323 27.754 1.00 96.56 104 SER A C 1
ATOM 820 O O . SER A 1 104 ? -11.883 6.446 27.327 1.00 96.56 104 SER A O 1
ATOM 822 N N . MET A 1 105 ? -10.492 7.179 28.915 1.00 95.50 105 MET A N 1
ATOM 823 C CA . MET A 1 105 ? -10.594 5.977 29.750 1.00 95.50 105 MET A CA 1
ATOM 824 C C . MET A 1 105 ? -11.305 6.280 31.072 1.00 95.50 105 MET A C 1
ATOM 826 O O . MET A 1 105 ? -10.885 7.162 31.824 1.00 95.50 105 MET A O 1
ATOM 830 N N . HIS A 1 106 ? -12.304 5.465 31.415 1.00 95.81 106 HIS A N 1
ATOM 831 C CA . HIS A 1 106 ? -13.112 5.577 32.631 1.00 95.81 106 HIS A CA 1
ATOM 832 C C . HIS A 1 106 ? -13.090 4.257 33.427 1.00 95.81 106 HIS A C 1
ATOM 834 O O . HIS A 1 106 ? -13.982 3.413 33.285 1.00 95.81 106 HIS A O 1
ATOM 840 N N . PRO A 1 107 ? -12.077 4.041 34.290 1.00 93.81 107 PRO A N 1
ATOM 841 C CA . PRO A 1 107 ? -12.004 2.847 35.127 1.00 93.81 107 PRO A CA 1
ATOM 842 C C . PRO A 1 107 ? -13.149 2.785 36.147 1.00 93.81 107 PRO A C 1
ATOM 844 O O . PRO A 1 107 ? -13.429 3.760 36.848 1.00 93.81 107 PRO A O 1
ATOM 847 N N . LYS A 1 108 ? -13.769 1.611 36.299 1.00 91.69 108 LYS A N 1
ATOM 848 C CA . LYS A 1 108 ? -14.835 1.349 37.274 1.00 91.69 108 LYS A CA 1
ATOM 849 C C . LYS A 1 108 ? -14.708 -0.063 37.844 1.00 91.69 108 LYS A C 1
ATOM 851 O O . LYS A 1 108 ? -15.112 -1.042 37.227 1.00 91.69 108 LYS A O 1
ATOM 856 N N . GLY A 1 109 ? -14.185 -0.176 39.064 1.00 90.75 109 GLY A N 1
ATOM 857 C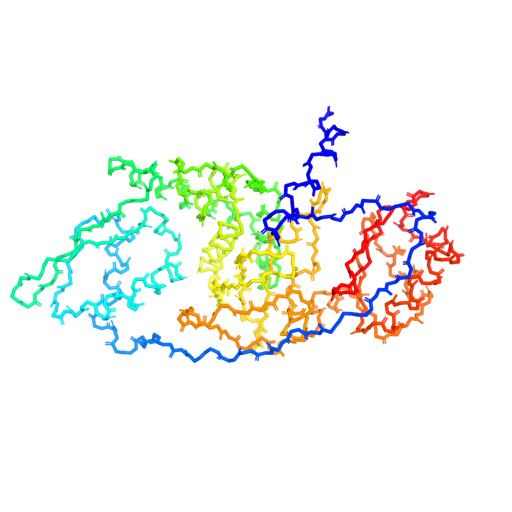 CA . GLY A 1 109 ? -13.997 -1.475 39.715 1.00 90.75 109 GLY A CA 1
ATOM 858 C C . GLY A 1 109 ? -13.001 -2.352 38.953 1.00 90.75 109 GLY A C 1
ATOM 859 O O . GLY A 1 109 ? -11.825 -2.007 38.880 1.00 90.75 109 GLY A O 1
ATOM 860 N N . GLN A 1 110 ? -13.478 -3.480 38.421 1.00 91.44 110 GLN A N 1
ATOM 861 C CA . GLN A 1 110 ? -12.690 -4.408 37.599 1.00 91.44 110 GLN A CA 1
ATOM 862 C C . GLN A 1 110 ? -12.901 -4.211 36.095 1.00 91.44 110 GLN A C 1
ATOM 864 O O . GLN A 1 110 ? -12.352 -4.982 35.331 1.00 91.44 110 GLN A O 1
ATOM 869 N N . SER A 1 111 ? -13.685 -3.219 35.673 1.00 94.25 111 SER A N 1
ATOM 870 C CA . SER A 1 111 ? -13.919 -2.917 34.258 1.00 94.25 111 SER A CA 1
ATOM 871 C C . SER A 1 111 ? -13.356 -1.554 33.882 1.00 94.25 111 SER A C 1
ATOM 873 O O . SER A 1 111 ? -13.222 -0.667 34.735 1.00 94.25 111 SER A O 1
ATOM 875 N N . VAL A 1 112 ? -13.102 -1.358 32.597 1.00 96.12 112 VAL A N 1
ATOM 876 C CA . VAL A 1 112 ? -12.742 -0.069 32.011 1.00 96.12 112 VAL A CA 1
ATOM 877 C C . VAL A 1 112 ? -13.747 0.247 30.914 1.00 96.12 112 VAL A C 1
ATOM 879 O O . VAL A 1 112 ? -13.840 -0.499 29.949 1.00 96.12 112 VAL A O 1
ATOM 882 N N . ARG A 1 113 ? -14.494 1.347 31.054 1.00 96.62 113 ARG A N 1
ATOM 883 C CA . ARG A 1 113 ? -15.280 1.896 29.944 1.00 96.62 113 ARG A CA 1
ATOM 884 C C . ARG A 1 113 ? -14.409 2.881 29.180 1.00 96.62 113 ARG A C 1
ATOM 886 O O . ARG A 1 113 ? -13.751 3.717 29.807 1.00 96.62 113 ARG A O 1
ATOM 893 N N . LEU A 1 114 ? -14.401 2.785 27.865 1.00 97.38 114 LEU A N 1
ATOM 894 C CA . LEU A 1 114 ? -13.768 3.757 26.988 1.00 97.38 114 LEU A CA 1
ATOM 895 C C . LEU A 1 114 ? -14.835 4.705 26.440 1.00 97.38 114 LEU A C 1
ATOM 897 O O . LEU A 1 114 ? -16.005 4.360 26.421 1.00 97.38 114 LEU A O 1
ATOM 901 N N . GLU A 1 115 ? -14.433 5.900 26.048 1.00 97.69 115 GLU A N 1
ATOM 902 C CA . GLU A 1 115 ? -15.244 6.830 25.259 1.00 97.69 115 GLU A CA 1
ATOM 903 C C . GLU A 1 115 ? -14.425 7.136 24.008 1.00 97.69 115 GLU A C 1
ATOM 905 O O . GLU A 1 115 ? -13.314 7.666 24.127 1.00 97.69 115 GLU A O 1
ATOM 910 N N . ILE A 1 116 ? -14.902 6.720 22.836 1.00 97.31 116 ILE A N 1
ATOM 911 C CA . ILE A 1 116 ? -14.161 6.872 21.586 1.00 97.31 116 ILE A CA 1
ATOM 912 C C . ILE A 1 116 ? -14.262 8.311 21.087 1.00 97.31 116 ILE A C 1
ATOM 914 O O . ILE A 1 116 ? -15.334 8.898 20.994 1.00 97.31 116 ILE A O 1
ATOM 918 N N . ILE A 1 117 ? -13.107 8.875 20.750 1.00 96.25 117 ILE A N 1
ATOM 919 C CA . ILE A 1 117 ? -12.991 10.168 20.090 1.00 96.25 117 ILE A CA 1
ATOM 920 C C . ILE A 1 117 ? -13.038 9.908 18.589 1.00 96.25 117 ILE A C 1
ATOM 922 O O . ILE A 1 117 ? -12.164 9.219 18.050 1.00 96.25 117 ILE A O 1
ATOM 926 N N . LEU A 1 118 ? -14.053 10.468 17.938 1.00 95.69 118 LEU A N 1
ATOM 927 C CA . LEU A 1 118 ? -14.253 10.338 16.502 1.00 95.69 118 LEU A CA 1
ATOM 928 C C . LEU A 1 118 ? -13.226 11.149 15.709 1.00 95.69 118 LEU A C 1
ATOM 930 O O . LEU A 1 118 ? -12.671 12.155 16.169 1.00 95.69 118 LEU A O 1
ATOM 934 N N . LEU A 1 119 ? -12.959 10.676 14.499 1.00 94.06 119 LEU A N 1
ATOM 935 C CA . LEU A 1 119 ? -12.174 11.379 13.501 1.00 94.06 119 LEU A CA 1
ATOM 936 C C . LEU A 1 119 ? -12.851 12.691 13.114 1.00 94.06 119 LEU A C 1
ATOM 938 O O . LEU A 1 119 ? -14.068 12.760 12.974 1.00 94.06 119 LEU A O 1
ATOM 942 N N . ASN A 1 120 ? -12.047 13.736 12.911 1.00 89.50 120 ASN A N 1
ATOM 943 C CA . ASN A 1 120 ? -12.559 15.019 12.440 1.00 89.50 120 ASN A CA 1
ATOM 944 C C . ASN A 1 120 ? -13.355 14.823 11.141 1.00 89.50 120 ASN A C 1
ATOM 946 O O . ASN A 1 120 ? -12.838 14.243 10.181 1.00 89.50 120 ASN A O 1
ATOM 950 N N . GLY A 1 121 ? -14.585 15.337 11.121 1.00 84.31 121 GLY A N 1
ATOM 951 C CA . GLY A 1 121 ? -15.514 15.192 10.000 1.00 84.31 121 GLY A CA 1
ATOM 952 C C . GLY A 1 121 ? -16.426 13.963 10.075 1.00 84.31 121 GLY A C 1
ATOM 953 O O . GLY A 1 121 ? -17.210 13.770 9.151 1.00 84.31 121 GLY A O 1
ATOM 954 N N . VAL A 1 122 ? -16.344 13.157 11.141 1.00 93.94 122 VAL A N 1
ATOM 955 C CA . VAL A 1 122 ? -17.281 12.061 11.426 1.00 93.94 122 VAL A CA 1
ATOM 956 C C . VAL A 1 122 ? -18.151 12.436 12.623 1.00 93.94 122 VAL A C 1
ATOM 958 O O . VAL A 1 122 ? -17.636 12.775 13.688 1.00 93.94 122 VAL A O 1
ATOM 961 N N . GLU A 1 123 ? -19.466 12.351 12.446 1.00 94.81 123 GLU A N 1
ATOM 962 C CA . GLU A 1 123 ? -20.456 12.612 13.494 1.00 94.81 123 GLU A CA 1
ATOM 963 C C . GLU A 1 123 ? -20.997 11.289 14.054 1.00 94.81 123 GLU A C 1
ATOM 965 O O . GLU A 1 123 ? -21.117 10.304 13.323 1.00 94.81 123 GLU A O 1
ATOM 970 N N . GLU A 1 124 ? -21.346 11.258 15.342 1.00 96.25 124 GLU A N 1
ATOM 971 C CA . GLU A 1 124 ? -21.811 10.050 16.048 1.00 96.25 124 GLU A CA 1
ATOM 972 C C . GLU A 1 124 ? -22.984 9.352 15.345 1.00 96.25 124 GLU A C 1
ATOM 974 O O . GLU A 1 124 ? -22.977 8.132 15.203 1.00 96.25 124 GLU A O 1
ATOM 979 N N . ASP A 1 125 ? -23.955 10.113 14.840 1.00 96.75 125 ASP A N 1
ATOM 980 C CA . ASP A 1 125 ? -25.135 9.580 14.153 1.00 96.75 125 ASP A CA 1
ATOM 981 C C . ASP A 1 125 ? -24.865 9.109 12.714 1.00 96.75 125 ASP A C 1
ATOM 983 O O . ASP A 1 125 ? -25.765 8.566 12.078 1.00 96.75 125 ASP A O 1
ATOM 987 N N . THR A 1 126 ? -23.638 9.283 12.212 1.00 96.88 126 THR A N 1
ATOM 988 C CA . THR A 1 126 ? -23.220 8.871 10.860 1.00 96.88 126 THR A CA 1
ATOM 989 C C . THR A 1 126 ? -22.293 7.658 10.842 1.00 96.88 126 THR A C 1
ATOM 991 O O . THR A 1 126 ? -22.060 7.093 9.776 1.00 96.88 126 THR A O 1
ATOM 994 N N . VAL A 1 127 ? -21.764 7.236 11.998 1.00 97.88 127 VAL A N 1
ATOM 995 C CA . VAL A 1 127 ? -20.725 6.193 12.078 1.00 97.88 127 VAL A CA 1
ATOM 996 C C . VAL A 1 127 ? -21.181 4.877 11.443 1.00 97.88 127 VAL A C 1
ATOM 998 O O . VAL A 1 127 ? -20.452 4.323 10.621 1.00 97.88 127 VAL A O 1
ATOM 1001 N N . GLU A 1 128 ? -22.380 4.399 11.788 1.00 97.94 128 GLU A N 1
ATOM 1002 C CA . GLU A 1 128 ? -22.925 3.142 11.254 1.00 97.94 128 GLU A CA 1
ATOM 1003 C C . GLU A 1 128 ? -23.133 3.211 9.735 1.00 97.94 128 GLU A C 1
ATOM 1005 O O . GLU A 1 128 ? -22.675 2.326 9.014 1.00 97.94 128 GLU A O 1
ATOM 1010 N N . ASP A 1 129 ? -23.741 4.293 9.236 1.00 98.31 129 ASP A N 1
ATOM 1011 C CA . ASP A 1 129 ? -23.988 4.484 7.802 1.00 98.31 129 ASP A CA 1
ATOM 1012 C C . ASP A 1 129 ? -22.670 4.512 7.009 1.00 98.31 129 ASP A C 1
ATOM 1014 O O . ASP A 1 129 ? -22.536 3.851 5.977 1.00 98.31 129 ASP A O 1
ATOM 1018 N N . MET A 1 130 ? -21.661 5.237 7.502 1.00 98.06 130 MET A N 1
ATOM 1019 C CA . MET A 1 130 ? -20.353 5.303 6.849 1.00 98.06 130 MET A CA 1
ATOM 1020 C C . MET A 1 130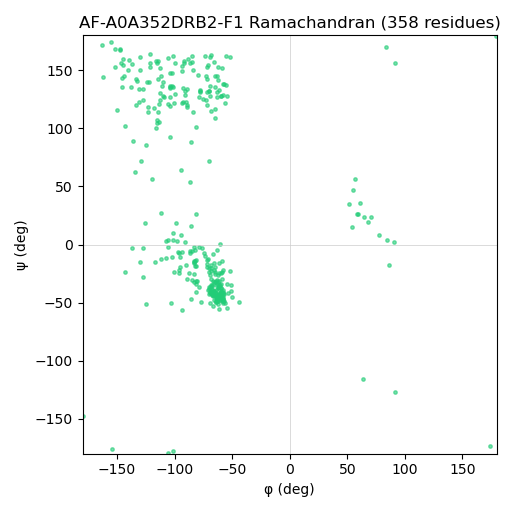 ? -19.598 3.963 6.923 1.00 98.06 130 MET A C 1
ATOM 1022 O O . MET A 1 130 ? -18.888 3.601 5.981 1.00 98.06 130 MET A O 1
ATOM 1026 N N . TYR A 1 131 ? -19.737 3.210 8.018 1.00 98.19 131 TYR A N 1
ATOM 1027 C CA . TYR A 1 131 ? -19.176 1.861 8.125 1.00 98.19 131 TYR A CA 1
ATOM 1028 C C . TYR A 1 131 ? -19.811 0.915 7.099 1.00 98.19 131 TYR A C 1
ATOM 1030 O O . TYR A 1 131 ? -19.093 0.228 6.368 1.00 98.19 131 TYR A O 1
ATOM 1038 N N . ASP A 1 132 ? -21.137 0.944 6.961 1.00 98.44 132 ASP A N 1
ATOM 1039 C CA . ASP A 1 132 ? -21.865 0.159 5.962 1.00 98.44 132 ASP A CA 1
ATOM 1040 C C . ASP A 1 132 ? -21.474 0.539 4.523 1.00 98.44 132 ASP A C 1
ATOM 1042 O O . ASP A 1 132 ? -21.337 -0.341 3.665 1.00 98.44 132 ASP A O 1
ATOM 1046 N N . GLU A 1 133 ? -21.237 1.825 4.241 1.00 98.62 133 GLU A N 1
ATOM 1047 C CA . GLU A 1 133 ? -20.714 2.281 2.946 1.00 98.62 133 GLU A CA 1
ATOM 1048 C C . GLU A 1 133 ? -19.336 1.686 2.634 1.00 98.62 133 GLU A C 1
ATOM 1050 O O . GLU A 1 133 ? -19.126 1.182 1.525 1.00 98.62 133 GLU A O 1
ATOM 1055 N N . LEU A 1 134 ? -18.413 1.690 3.602 1.00 98.62 134 LEU A N 1
ATOM 1056 C CA . LEU A 1 134 ? -17.084 1.095 3.438 1.00 98.62 134 LEU A CA 1
ATOM 1057 C C . LEU A 1 134 ? -17.166 -0.415 3.208 1.00 98.62 134 LEU A C 1
ATOM 1059 O O . LEU A 1 134 ? -16.562 -0.927 2.263 1.00 98.62 134 LEU A O 1
ATOM 1063 N N . VAL A 1 135 ? -17.929 -1.128 4.041 1.00 98.50 135 VAL A N 1
ATOM 1064 C CA . VAL A 1 135 ? -18.121 -2.581 3.917 1.00 98.50 135 VAL A CA 1
ATOM 1065 C C . VAL A 1 135 ? -18.705 -2.924 2.549 1.00 98.50 135 VAL A C 1
ATOM 1067 O O . VAL A 1 135 ? -18.258 -3.870 1.895 1.00 98.50 135 VAL A O 1
ATOM 1070 N N . LYS A 1 136 ? -19.679 -2.141 2.078 1.00 98.75 136 LYS A N 1
ATOM 1071 C CA . LYS A 1 136 ? -20.273 -2.318 0.754 1.00 98.75 136 LYS A CA 1
ATOM 1072 C C . LYS A 1 136 ? -19.253 -2.092 -0.363 1.00 98.75 136 LYS A C 1
ATOM 1074 O O . LYS A 1 136 ? -19.147 -2.954 -1.233 1.00 98.75 136 LYS A O 1
ATOM 1079 N N . ALA A 1 137 ? -18.500 -0.992 -0.337 1.00 98.81 137 ALA A N 1
ATOM 1080 C CA . ALA A 1 137 ? -17.486 -0.692 -1.351 1.00 98.81 137 ALA A CA 1
ATOM 1081 C C . ALA A 1 137 ? -16.400 -1.779 -1.409 1.00 98.81 137 ALA A C 1
ATOM 1083 O O . ALA A 1 137 ? -16.034 -2.252 -2.486 1.00 98.81 137 ALA A O 1
ATOM 1084 N N . ALA A 1 138 ? -15.937 -2.245 -0.247 1.00 98.69 138 ALA A N 1
ATOM 1085 C CA . ALA A 1 138 ? -14.966 -3.327 -0.153 1.00 98.69 138 ALA A CA 1
ATOM 1086 C C . ALA A 1 138 ? -15.513 -4.651 -0.699 1.00 98.69 138 ALA A C 1
ATOM 1088 O O . ALA A 1 138 ? -14.824 -5.349 -1.443 1.00 98.69 138 ALA A O 1
ATOM 1089 N N . LYS A 1 139 ? -16.773 -4.979 -0.392 1.00 98.50 139 LYS A N 1
ATOM 1090 C CA . LYS A 1 139 ? -17.436 -6.158 -0.950 1.00 98.50 139 LYS A CA 1
ATOM 1091 C C . LYS A 1 139 ? -17.563 -6.067 -2.474 1.00 98.50 139 LYS A C 1
ATOM 1093 O O . LYS A 1 139 ? -17.278 -7.043 -3.158 1.00 98.50 139 LYS A O 1
ATOM 1098 N N . GLU A 1 140 ? -17.976 -4.918 -3.004 1.00 98.56 140 GLU A N 1
ATOM 1099 C CA . GLU A 1 140 ? -18.100 -4.694 -4.450 1.00 98.56 140 GLU A CA 1
ATOM 1100 C C . GLU A 1 140 ? -16.753 -4.832 -5.172 1.00 98.56 140 GLU A C 1
ATOM 1102 O O . GLU A 1 140 ? -16.714 -5.347 -6.288 1.00 98.56 140 GLU A O 1
ATOM 1107 N N . LEU A 1 141 ? -15.646 -4.428 -4.544 1.00 98.56 141 LEU A N 1
ATOM 1108 C CA . LEU A 1 141 ? -14.295 -4.667 -5.057 1.00 98.56 141 LEU A CA 1
ATOM 1109 C C . LEU A 1 141 ? -13.961 -6.165 -5.047 1.00 98.56 141 LEU A C 1
ATOM 1111 O O . LEU A 1 141 ? -13.602 -6.719 -6.085 1.00 98.56 141 LEU A O 1
ATOM 1115 N N . VAL A 1 142 ? -14.114 -6.838 -3.902 1.00 98.62 142 VAL A N 1
ATOM 1116 C CA . VAL A 1 142 ? -13.806 -8.274 -3.761 1.00 98.62 142 VAL A CA 1
ATOM 1117 C C . VAL A 1 142 ? -14.622 -9.127 -4.738 1.00 98.62 142 VAL A C 1
ATOM 1119 O O . VAL A 1 142 ? -14.079 -10.051 -5.337 1.00 98.62 142 VAL A O 1
ATOM 1122 N N . ASP A 1 143 ? -15.896 -8.795 -4.959 1.00 98.38 143 ASP A N 1
ATOM 1123 C CA . ASP A 1 143 ? -16.782 -9.498 -5.896 1.00 98.38 143 ASP A CA 1
ATOM 1124 C C . ASP A 1 143 ? -16.332 -9.380 -7.372 1.00 98.38 143 ASP A C 1
ATOM 1126 O O . ASP A 1 143 ? -16.768 -10.176 -8.207 1.00 98.38 143 ASP A O 1
ATOM 1130 N N . GLN A 1 144 ? -15.490 -8.398 -7.721 1.00 98.38 144 GLN A N 1
ATOM 1131 C CA . GLN A 1 144 ? -14.949 -8.238 -9.079 1.00 98.38 144 GLN A CA 1
ATOM 1132 C C . GLN A 1 144 ? -13.719 -9.113 -9.346 1.00 98.38 144 GLN A C 1
ATOM 1134 O O . GLN A 1 144 ? -13.345 -9.300 -10.507 1.00 98.38 144 GLN A O 1
ATOM 1139 N N . ILE A 1 145 ? -13.098 -9.662 -8.300 1.00 98.38 145 ILE A N 1
ATOM 1140 C CA . ILE A 1 145 ? -11.928 -10.526 -8.435 1.00 98.38 145 ILE A CA 1
ATOM 1141 C C . ILE A 1 145 ? -12.361 -11.855 -9.079 1.00 98.38 145 ILE A C 1
ATOM 1143 O O . ILE A 1 145 ? -13.286 -12.504 -8.580 1.00 98.38 145 ILE A O 1
ATOM 1147 N N . PRO A 1 146 ? -11.705 -12.299 -10.169 1.00 97.50 146 PRO A N 1
ATOM 1148 C CA . PRO A 1 146 ? -12.050 -13.556 -10.819 1.00 97.50 146 PRO A CA 1
ATOM 1149 C C . PRO A 1 146 ? -11.981 -14.766 -9.878 1.00 97.50 146 PRO A C 1
ATOM 1151 O O . PRO A 1 146 ? -11.046 -14.940 -9.093 1.00 97.50 146 PRO A O 1
ATOM 1154 N N . GLU A 1 147 ? -12.966 -15.658 -9.992 1.00 96.06 147 GLU A N 1
ATOM 1155 C CA . GLU A 1 147 ? -12.961 -16.908 -9.236 1.00 96.06 147 GLU A CA 1
ATOM 1156 C C . GLU A 1 147 ? -11.742 -17.761 -9.620 1.00 96.06 147 GLU A C 1
ATOM 1158 O O . GLU A 1 147 ? -11.448 -17.966 -10.799 1.00 96.06 147 GLU A O 1
ATOM 1163 N N . GLY A 1 148 ? -11.038 -18.278 -8.612 1.00 96.81 148 GLY A N 1
ATOM 1164 C CA . GLY A 1 148 ? -9.840 -19.093 -8.811 1.00 96.81 148 GLY A CA 1
ATOM 1165 C C . GLY A 1 148 ? -8.542 -18.303 -8.988 1.00 96.81 148 GLY A C 1
ATOM 1166 O O . GLY A 1 148 ? -7.510 -18.940 -9.193 1.00 96.81 148 GLY A O 1
ATOM 1167 N N . SER A 1 149 ? -8.562 -16.968 -8.869 1.00 98.31 149 SER A N 1
ATOM 1168 C CA . SER A 1 149 ? -7.335 -16.167 -8.807 1.00 98.31 149 SER A CA 1
ATOM 1169 C C . SER A 1 149 ? -6.406 -16.639 -7.684 1.00 98.31 149 SER A C 1
ATOM 1171 O O . SER A 1 149 ? -6.833 -16.916 -6.559 1.00 98.31 149 SER A O 1
ATOM 1173 N N . THR A 1 150 ? -5.119 -16.709 -7.997 1.00 98.00 150 THR A N 1
ATOM 1174 C CA . THR A 1 150 ? -4.015 -16.890 -7.049 1.00 98.00 150 THR A CA 1
ATOM 1175 C C . THR A 1 150 ? -3.851 -15.658 -6.162 1.00 98.00 150 THR A C 1
ATOM 1177 O O . THR A 1 150 ? -4.332 -14.576 -6.494 1.00 98.00 150 THR A O 1
ATOM 1180 N N . ASP A 1 151 ? -3.144 -15.781 -5.039 1.00 98.12 151 ASP A N 1
ATOM 1181 C CA . ASP A 1 151 ? -2.980 -14.646 -4.123 1.00 98.12 151 ASP A CA 1
ATOM 1182 C C . ASP A 1 151 ? -2.224 -13.476 -4.768 1.00 98.12 151 ASP A C 1
ATOM 1184 O O . ASP A 1 151 ? -2.590 -12.326 -4.546 1.00 98.12 151 ASP A O 1
ATOM 1188 N N . ILE A 1 152 ? -1.256 -13.741 -5.655 1.00 97.88 152 ILE A N 1
ATOM 1189 C CA . ILE A 1 152 ? -0.593 -12.683 -6.433 1.00 97.88 152 ILE A CA 1
ATOM 1190 C C . ILE A 1 152 ? -1.551 -11.971 -7.398 1.00 97.88 152 ILE A C 1
ATOM 1192 O O . ILE A 1 152 ? -1.514 -10.747 -7.488 1.00 97.88 152 ILE A O 1
ATOM 1196 N N . GLU A 1 153 ? -2.443 -12.701 -8.073 1.00 98.44 153 GLU A N 1
ATOM 1197 C CA . GLU A 1 153 ? -3.448 -12.111 -8.969 1.00 98.44 153 GLU A CA 1
ATOM 1198 C C . GLU A 1 153 ? -4.480 -11.290 -8.192 1.00 98.44 153 GLU A C 1
ATOM 1200 O O . GLU A 1 153 ? -4.867 -10.213 -8.640 1.00 98.44 153 GLU A O 1
ATOM 1205 N N . LYS A 1 154 ? -4.888 -11.758 -7.006 1.00 98.75 154 LYS A N 1
ATOM 1206 C CA . LYS A 1 154 ? -5.761 -10.997 -6.104 1.00 98.75 154 LYS A CA 1
ATOM 1207 C C . LYS A 1 154 ? -5.089 -9.702 -5.653 1.00 98.75 154 LYS A C 1
ATOM 1209 O O . LYS A 1 154 ? -5.684 -8.639 -5.781 1.00 98.75 154 LYS A O 1
ATOM 1214 N N . MET A 1 155 ? -3.851 -9.781 -5.156 1.00 98.62 155 MET A N 1
ATOM 1215 C CA . MET A 1 155 ? -3.085 -8.608 -4.721 1.00 98.62 155 MET A CA 1
ATOM 1216 C C . MET A 1 155 ? -2.921 -7.597 -5.851 1.00 98.62 155 MET A C 1
ATOM 1218 O O . MET A 1 155 ? -3.155 -6.413 -5.635 1.00 98.62 155 MET A O 1
ATOM 1222 N N . LEU A 1 156 ? -2.575 -8.061 -7.055 1.00 98.38 156 LEU A N 1
ATOM 1223 C CA . LEU A 1 156 ? -2.429 -7.204 -8.227 1.00 98.38 156 LEU A CA 1
ATOM 1224 C C . LEU A 1 156 ? -3.754 -6.534 -8.605 1.00 98.38 156 LEU A C 1
ATOM 1226 O O . LEU A 1 156 ? -3.776 -5.335 -8.854 1.00 98.38 156 LEU A O 1
ATOM 1230 N N . PHE A 1 157 ? -4.860 -7.283 -8.613 1.00 98.69 157 PHE A N 1
ATOM 1231 C CA . PHE A 1 157 ? -6.176 -6.729 -8.928 1.00 98.69 157 PHE A CA 1
ATOM 1232 C C . PHE A 1 157 ? -6.555 -5.607 -7.958 1.00 98.69 157 PHE A C 1
ATOM 1234 O O . PHE A 1 157 ? -6.990 -4.541 -8.381 1.00 98.69 157 PHE A O 1
ATOM 1241 N N . VAL A 1 158 ? -6.369 -5.832 -6.655 1.00 98.75 158 VAL A N 1
ATOM 1242 C CA . VAL A 1 158 ? -6.686 -4.844 -5.613 1.00 98.75 158 VAL A CA 1
ATOM 1243 C C . VAL A 1 158 ? -5.765 -3.629 -5.710 1.00 98.75 158 VAL A C 1
ATOM 1245 O O . VAL A 1 158 ? -6.239 -2.498 -5.629 1.00 98.75 158 VAL A O 1
ATOM 1248 N N . HIS A 1 159 ? -4.465 -3.857 -5.904 1.00 98.50 159 HIS A N 1
ATOM 1249 C CA . HIS A 1 159 ? -3.471 -2.810 -6.115 1.00 98.50 159 HIS A CA 1
ATOM 1250 C C . HIS A 1 159 ? -3.860 -1.896 -7.284 1.00 98.50 159 HIS A C 1
ATOM 1252 O O . HIS A 1 159 ? -3.991 -0.683 -7.108 1.00 98.50 159 HIS A O 1
ATOM 1258 N N . ASP A 1 160 ? -4.103 -2.486 -8.457 1.00 97.50 160 ASP A N 1
ATOM 1259 C CA . ASP A 1 160 ? -4.444 -1.747 -9.669 1.00 97.50 160 ASP A CA 1
ATOM 1260 C C . ASP A 1 160 ? -5.805 -1.054 -9.526 1.00 97.50 160 ASP A C 1
ATOM 1262 O O . ASP A 1 160 ? -5.931 0.117 -9.879 1.00 97.50 160 ASP A O 1
ATOM 1266 N N . TYR A 1 161 ? -6.798 -1.715 -8.918 1.00 98.19 161 TYR A N 1
ATOM 1267 C CA . TYR A 1 161 ? -8.104 -1.113 -8.647 1.00 98.19 161 TYR A CA 1
ATOM 1268 C C . TYR A 1 161 ? -7.977 0.161 -7.808 1.00 98.19 161 TYR A C 1
ATOM 1270 O O . TYR A 1 161 ? -8.565 1.181 -8.166 1.00 98.19 161 TYR A O 1
ATOM 1278 N N . ILE A 1 162 ? -7.214 0.123 -6.709 1.00 98.06 162 ILE A N 1
ATOM 1279 C CA . ILE A 1 162 ? -7.021 1.291 -5.838 1.00 98.06 162 ILE A CA 1
ATOM 1280 C C . ILE A 1 162 ? -6.342 2.423 -6.615 1.00 98.06 162 ILE A C 1
ATOM 1282 O O . ILE A 1 162 ? -6.831 3.549 -6.562 1.00 98.06 162 ILE A O 1
ATOM 1286 N N . CYS A 1 163 ? -5.284 2.134 -7.377 1.00 95.75 163 CYS A N 1
ATOM 1287 C CA . CYS A 1 163 ? -4.600 3.140 -8.197 1.00 95.75 163 CYS A CA 1
ATOM 1288 C C . CYS A 1 163 ? -5.519 3.749 -9.275 1.00 95.75 163 CYS A C 1
ATOM 1290 O O . CYS A 1 163 ? -5.394 4.916 -9.624 1.00 95.75 163 CYS A O 1
ATOM 1292 N N . GLU A 1 164 ? -6.467 2.982 -9.815 1.00 95.25 164 GLU A N 1
ATOM 1293 C CA . GLU A 1 164 ? -7.383 3.462 -10.857 1.00 95.25 164 GLU A CA 1
ATOM 1294 C C . GLU A 1 164 ? -8.600 4.231 -10.315 1.00 95.25 164 GLU A C 1
ATOM 1296 O O . GLU A 1 164 ? -9.175 5.054 -11.037 1.00 95.25 164 GLU A O 1
ATOM 1301 N N . HIS A 1 165 ? -9.008 3.969 -9.069 1.00 95.50 165 HIS A N 1
ATOM 1302 C CA . HIS A 1 165 ? -10.250 4.494 -8.482 1.00 95.50 165 HIS A CA 1
ATOM 1303 C C . HIS A 1 165 ? -10.028 5.505 -7.353 1.00 95.50 165 HIS A C 1
ATOM 1305 O O . HIS A 1 165 ? -10.969 6.209 -6.982 1.00 95.50 165 HIS A O 1
ATOM 1311 N N . CYS A 1 166 ? -8.806 5.622 -6.836 1.00 94.62 166 CYS A N 1
ATOM 1312 C CA . CYS A 1 166 ? -8.419 6.634 -5.866 1.00 94.62 166 CYS A CA 1
ATOM 1313 C C . CYS A 1 166 ? -7.469 7.651 -6.509 1.00 94.62 166 CYS A C 1
ATOM 1315 O O . CYS A 1 166 ? -6.606 7.303 -7.302 1.00 94.62 166 CYS A O 1
ATOM 1317 N N . SER A 1 167 ? -7.638 8.933 -6.187 1.00 91.75 167 SER A N 1
ATOM 1318 C CA . SER A 1 167 ? -6.714 10.000 -6.580 1.00 91.75 167 SER A CA 1
ATOM 1319 C C . SER A 1 167 ? -5.961 10.546 -5.373 1.00 91.75 167 SER A C 1
ATOM 1321 O O . SER A 1 167 ? -6.570 10.849 -4.344 1.00 91.75 167 SER A O 1
ATOM 1323 N N . TYR A 1 168 ? -4.655 10.766 -5.526 1.00 88.94 168 TYR A N 1
ATOM 1324 C CA . TYR A 1 168 ? -3.844 11.304 -4.440 1.00 88.94 168 TYR A CA 1
ATOM 1325 C C . TYR A 1 168 ? -4.285 12.722 -4.032 1.00 88.94 168 TYR A C 1
ATOM 1327 O O . TYR A 1 168 ? -4.360 13.640 -4.860 1.00 88.94 168 TYR A O 1
ATOM 1335 N N . ASP A 1 169 ? -4.550 12.928 -2.740 1.00 87.31 169 ASP A N 1
ATOM 1336 C CA . ASP A 1 169 ? -4.968 14.218 -2.198 1.00 87.31 169 ASP A CA 1
ATOM 1337 C C . ASP A 1 169 ? -3.780 15.123 -1.853 1.00 87.31 169 ASP A C 1
ATOM 1339 O O . ASP A 1 169 ? -3.295 15.179 -0.726 1.00 87.31 169 ASP A O 1
ATOM 1343 N N . PHE A 1 170 ? -3.324 15.902 -2.830 1.00 80.44 170 PHE A N 1
ATOM 1344 C CA . PHE A 1 170 ? -2.264 16.887 -2.600 1.00 80.44 170 PHE A CA 1
ATOM 1345 C C . PHE A 1 170 ? -2.691 18.061 -1.700 1.00 80.44 170 PHE A C 1
ATOM 1347 O O . PHE A 1 170 ? -1.824 18.734 -1.144 1.00 80.44 170 PHE A O 1
ATOM 1354 N N . ASN A 1 171 ? -3.995 18.327 -1.556 1.00 77.25 171 ASN A N 1
ATOM 1355 C CA . ASN A 1 171 ? -4.501 19.459 -0.771 1.00 77.25 171 ASN A CA 1
ATOM 1356 C C . ASN A 1 171 ? -4.692 19.109 0.707 1.00 77.25 171 ASN A C 1
ATOM 1358 O O . ASN A 1 171 ? -4.568 19.996 1.547 1.00 77.25 171 ASN A O 1
ATOM 1362 N N . ALA A 1 172 ? -4.890 17.827 1.025 1.00 72.94 172 ALA A N 1
ATOM 1363 C CA . ALA A 1 172 ? -4.937 17.303 2.392 1.00 72.94 172 ALA A CA 1
ATOM 1364 C C . ALA A 1 172 ? -3.720 17.708 3.252 1.00 72.94 172 ALA A C 1
ATOM 1366 O O . ALA A 1 172 ? -3.795 17.774 4.471 1.00 72.94 172 ALA A O 1
ATOM 1367 N N . LEU A 1 173 ? -2.589 18.044 2.622 1.00 61.81 173 LEU A N 1
ATOM 1368 C CA . LEU A 1 173 ? -1.371 18.531 3.285 1.00 61.81 173 LEU A CA 1
ATOM 1369 C C . LEU A 1 173 ? -1.499 19.957 3.850 1.00 61.81 173 LEU A C 1
ATOM 1371 O O . LEU A 1 173 ? -0.609 20.434 4.559 1.00 61.81 173 LEU A O 1
ATOM 1375 N N . HIS A 1 174 ? -2.556 20.670 3.471 1.00 64.00 174 HIS A N 1
ATOM 1376 C CA . HIS A 1 174 ? -2.796 22.073 3.796 1.00 64.00 174 HIS A CA 1
ATOM 1377 C C . HIS A 1 174 ? -4.173 22.310 4.428 1.00 64.00 174 HIS A C 1
ATOM 1379 O O . HIS A 1 174 ? -4.474 23.443 4.805 1.00 64.00 174 HIS A O 1
ATOM 1385 N N . GLU A 1 175 ? -4.988 21.264 4.550 1.00 63.09 175 GLU A N 1
ATOM 1386 C CA . GLU A 1 175 ? -6.330 21.309 5.120 1.00 63.09 175 GLU A CA 1
ATOM 1387 C C . GLU A 1 175 ? -6.329 20.568 6.466 1.00 63.09 175 GLU A C 1
ATOM 1389 O O . GLU A 1 175 ? -5.880 19.433 6.565 1.00 63.09 175 GLU A O 1
ATOM 1394 N N . GLU A 1 176 ? -6.823 21.216 7.525 1.00 61.56 176 GLU A N 1
ATOM 1395 C CA . GLU A 1 176 ? -7.038 20.580 8.840 1.00 61.56 176 GLU A CA 1
ATOM 1396 C C . GLU A 1 176 ? -8.462 19.991 8.969 1.00 61.56 176 GLU A C 1
ATOM 1398 O O . GLU A 1 176 ? -8.841 19.506 10.036 1.00 61.56 176 GLU A O 1
ATOM 1403 N N . GLU A 1 177 ? -9.284 20.075 7.912 1.00 62.44 177 GLU A N 1
ATOM 1404 C CA . GLU A 1 177 ? -10.745 20.011 8.049 1.00 62.44 177 GLU A CA 1
ATOM 1405 C C . GLU A 1 177 ? -11.344 18.598 8.192 1.00 62.44 177 GLU A C 1
ATOM 1407 O O . GLU A 1 177 ? -12.339 18.473 8.904 1.00 62.44 177 GLU A O 1
ATOM 1412 N N . ASN A 1 178 ? -10.785 17.525 7.608 1.00 75.75 178 ASN A N 1
ATOM 1413 C CA . ASN A 1 178 ? -11.295 16.163 7.855 1.00 75.75 178 ASN A CA 1
ATOM 1414 C C . ASN A 1 178 ? -10.194 15.090 7.854 1.00 75.75 178 ASN A C 1
ATOM 1416 O O . ASN A 1 178 ? -9.239 15.170 7.113 1.00 75.75 178 ASN A O 1
ATOM 1420 N N . GLY A 1 179 ? -10.270 14.065 8.698 1.00 86.50 179 GLY A N 1
ATOM 1421 C CA . GLY A 1 179 ? -9.205 13.049 8.753 1.00 86.50 179 GLY A CA 1
ATOM 1422 C C . GLY A 1 179 ? -9.314 11.952 7.685 1.00 86.50 179 GLY A C 1
ATOM 1423 O O . GLY A 1 179 ? -8.454 11.075 7.629 1.00 86.50 179 GLY A O 1
ATOM 1424 N N . LEU A 1 180 ? -10.382 11.943 6.880 1.00 92.50 180 LEU A N 1
ATOM 1425 C CA . LEU A 1 180 ? -10.818 10.765 6.117 1.00 92.50 180 LEU A CA 1
ATOM 1426 C C . LEU A 1 180 ? -9.852 10.371 5.000 1.00 92.50 180 LEU A C 1
ATOM 1428 O O . LEU A 1 180 ? -9.708 9.180 4.722 1.00 92.50 180 LEU A O 1
ATOM 1432 N N . TRP A 1 181 ? -9.126 11.327 4.419 1.00 91.88 181 TRP A N 1
ATOM 1433 C CA . TRP A 1 181 ? -8.101 11.059 3.402 1.00 91.88 181 TRP A CA 1
ATOM 1434 C C . TRP A 1 181 ? -6.949 10.183 3.914 1.00 91.88 181 TRP A C 1
ATOM 1436 O O . TRP A 1 181 ? -6.186 9.645 3.113 1.00 91.88 181 TRP A O 1
ATOM 1446 N N . HIS A 1 182 ? -6.797 10.028 5.232 1.00 92.56 182 HIS A N 1
ATOM 1447 C CA . HIS A 1 182 ? -5.819 9.120 5.819 1.00 92.56 182 HIS A CA 1
ATOM 1448 C C . HIS A 1 182 ? -6.294 7.669 5.914 1.00 92.56 182 HIS A C 1
ATOM 1450 O O . HIS A 1 182 ? -5.499 6.847 6.358 1.00 92.56 182 HIS A O 1
ATOM 1456 N N . THR A 1 183 ? -7.529 7.364 5.504 1.00 95.56 183 THR A N 1
ATOM 1457 C CA . THR A 1 183 ? -8.207 6.111 5.854 1.00 95.56 183 THR A CA 1
ATOM 1458 C C . THR A 1 183 ? -8.636 5.269 4.657 1.00 95.56 183 THR A C 1
ATOM 1460 O O . THR A 1 183 ? -8.773 5.780 3.540 1.00 95.56 183 THR A O 1
ATOM 1463 N N . ALA A 1 184 ? -8.946 3.992 4.907 1.00 97.12 184 ALA A N 1
ATOM 1464 C CA . ALA A 1 184 ? -9.569 3.109 3.917 1.00 97.12 184 ALA A CA 1
ATOM 1465 C C . ALA A 1 184 ? -10.874 3.690 3.331 1.00 97.12 184 ALA A C 1
ATOM 1467 O O . ALA A 1 184 ? -11.144 3.505 2.145 1.00 97.12 184 ALA A O 1
ATOM 1468 N N . TYR A 1 185 ? -11.657 4.438 4.122 1.00 97.50 185 TYR A N 1
ATOM 1469 C CA . TYR A 1 185 ? -12.878 5.112 3.658 1.00 97.50 185 TYR A CA 1
ATOM 1470 C C . TYR A 1 185 ? -12.573 6.195 2.614 1.00 97.50 185 TYR A C 1
ATOM 1472 O O . TYR A 1 185 ? -13.223 6.257 1.569 1.00 97.50 185 TYR A O 1
ATOM 1480 N N . GLY A 1 186 ? -11.548 7.019 2.854 1.00 96.12 186 GLY A N 1
ATOM 1481 C CA . GLY A 1 186 ? -11.113 8.040 1.897 1.00 96.12 186 GLY A CA 1
ATOM 1482 C C . GLY A 1 186 ? -10.741 7.435 0.541 1.00 96.12 186 GLY A C 1
ATOM 1483 O O . GLY A 1 186 ? -11.151 7.933 -0.507 1.00 96.12 186 GLY A O 1
ATOM 1484 N N . ALA A 1 187 ? -10.031 6.307 0.550 1.00 97.12 187 ALA A N 1
ATOM 1485 C CA . ALA A 1 187 ? -9.608 5.641 -0.677 1.00 97.12 187 ALA A CA 1
ATOM 1486 C C . ALA A 1 187 ? -10.737 4.857 -1.373 1.00 97.12 187 ALA A C 1
ATOM 1488 O O . ALA A 1 187 ? -10.941 5.035 -2.571 1.00 97.12 187 ALA A O 1
ATOM 1489 N N . LEU A 1 188 ? -11.486 4.013 -0.652 1.00 98.44 188 LEU A N 1
ATOM 1490 C CA . LEU A 1 188 ? -12.470 3.098 -1.254 1.00 98.44 188 LEU A CA 1
ATOM 1491 C C . LEU A 1 188 ? -13.843 3.731 -1.502 1.00 98.44 188 LEU A C 1
ATOM 1493 O O . LEU A 1 188 ? -14.528 3.326 -2.439 1.00 98.44 188 LEU A O 1
ATOM 1497 N N . VAL A 1 189 ? -14.257 4.699 -0.678 1.00 98.12 189 VAL A N 1
ATOM 1498 C CA . VAL A 1 189 ? -15.587 5.326 -0.769 1.00 98.12 189 VAL A CA 1
ATOM 1499 C C . VAL A 1 189 ? -15.496 6.708 -1.407 1.00 98.12 189 VAL A C 1
ATOM 1501 O O . VAL A 1 189 ? -16.217 6.998 -2.361 1.00 98.12 189 VAL A O 1
ATOM 1504 N N . GLN A 1 190 ? -14.593 7.568 -0.922 1.00 96.44 190 GLN A N 1
ATOM 1505 C CA . GLN A 1 190 ? -14.455 8.926 -1.465 1.00 96.44 190 GLN A CA 1
ATOM 1506 C C . GLN A 1 190 ? -13.614 8.980 -2.750 1.00 96.44 190 GLN A C 1
ATOM 1508 O O . GLN A 1 190 ? -13.701 9.965 -3.488 1.00 96.44 190 GLN A O 1
ATOM 1513 N N . GLY A 1 191 ? -12.808 7.949 -3.028 1.00 95.75 191 GLY A N 1
ATOM 1514 C CA . GLY A 1 191 ? -11.898 7.910 -4.176 1.00 95.75 191 GLY A CA 1
ATOM 1515 C C . GLY A 1 191 ? -10.794 8.969 -4.105 1.00 95.75 191 GLY A C 1
ATOM 1516 O O . GLY A 1 191 ? -10.276 9.397 -5.140 1.00 95.75 191 GLY A O 1
ATOM 1517 N N . LYS A 1 192 ? -10.460 9.457 -2.904 1.00 93.06 192 LYS A N 1
ATOM 1518 C CA . LYS A 1 192 ? -9.462 10.509 -2.698 1.00 93.06 192 LYS A CA 1
ATOM 1519 C C . LYS A 1 192 ? -8.780 10.357 -1.339 1.00 93.06 192 LYS A C 1
ATOM 1521 O O . LYS A 1 192 ? -9.417 10.497 -0.298 1.00 93.06 192 LYS A O 1
ATOM 1526 N N . ALA A 1 193 ? -7.477 10.089 -1.348 1.00 93.38 193 ALA A N 1
ATOM 1527 C CA . ALA A 1 193 ? -6.711 9.791 -0.140 1.00 93.38 193 ALA A CA 1
ATOM 1528 C C . ALA A 1 193 ? -5.235 10.190 -0.267 1.00 93.38 193 ALA A C 1
ATOM 1530 O O . ALA A 1 193 ? -4.743 10.472 -1.355 1.00 93.38 193 ALA A O 1
ATOM 1531 N N . VAL A 1 194 ? -4.512 10.191 0.851 1.00 92.81 194 VAL A N 1
ATOM 1532 C CA . VAL A 1 194 ? -3.039 10.225 0.875 1.00 92.81 194 VAL A CA 1
ATOM 1533 C C . VAL A 1 194 ? -2.480 8.825 1.139 1.00 92.81 194 VAL A C 1
ATOM 1535 O O . VAL A 1 194 ? -3.237 7.869 1.285 1.00 92.81 194 VAL A O 1
ATOM 1538 N N . CYS A 1 195 ? -1.154 8.696 1.244 1.00 94.88 195 CYS A N 1
ATOM 1539 C CA . CYS A 1 195 ? -0.463 7.405 1.313 1.00 94.88 195 CYS A CA 1
ATOM 1540 C C . CYS A 1 195 ? -1.014 6.427 2.362 1.00 94.88 195 CYS A C 1
ATOM 1542 O O . CYS A 1 195 ? -1.155 5.241 2.077 1.00 94.88 195 CYS A O 1
ATOM 1544 N N . SER A 1 196 ? -1.392 6.910 3.550 1.00 94.00 196 SER A N 1
ATOM 1545 C CA . SER A 1 196 ? -1.988 6.045 4.574 1.00 94.00 196 SER A CA 1
ATOM 1546 C C . SER A 1 196 ? -3.366 5.517 4.179 1.00 94.00 196 SER A C 1
ATOM 1548 O O . SER A 1 196 ? -3.648 4.360 4.454 1.00 94.00 196 SER A O 1
ATOM 1550 N N . GLY A 1 197 ? -4.192 6.296 3.474 1.00 95.75 197 GLY A N 1
ATOM 1551 C CA . GLY A 1 197 ? -5.499 5.821 3.021 1.00 95.75 197 GLY A CA 1
ATOM 1552 C C . GLY A 1 197 ? -5.392 4.761 1.923 1.00 95.75 197 GLY A C 1
ATOM 1553 O O . GLY A 1 197 ? -6.129 3.779 1.960 1.00 95.75 197 GLY A O 1
ATOM 1554 N N . TYR A 1 198 ? -4.420 4.892 1.010 1.00 97.62 198 TYR A N 1
ATOM 1555 C CA . TYR A 1 198 ? -4.090 3.833 0.041 1.00 97.62 198 TYR A CA 1
ATOM 1556 C C . TYR A 1 198 ? -3.654 2.555 0.766 1.00 97.62 198 TYR A C 1
ATOM 1558 O O . TYR A 1 198 ? -4.157 1.470 0.469 1.00 97.62 198 TYR A O 1
ATOM 1566 N N . ALA A 1 199 ? -2.749 2.688 1.741 1.00 97.25 199 ALA A N 1
ATOM 1567 C CA . ALA A 1 199 ? -2.219 1.548 2.475 1.00 97.25 199 ALA A CA 1
ATOM 1568 C C . ALA A 1 199 ? -3.280 0.854 3.347 1.00 97.25 199 ALA A C 1
ATOM 1570 O O . ALA A 1 199 ? -3.345 -0.376 3.380 1.00 97.25 199 ALA A O 1
ATOM 1571 N N . GLU A 1 200 ? -4.139 1.619 4.027 1.00 97.31 200 GLU A N 1
ATOM 1572 C CA . GLU A 1 200 ? -5.248 1.090 4.827 1.00 97.31 200 GLU A CA 1
ATOM 1573 C C . GLU A 1 200 ? -6.315 0.423 3.952 1.00 97.31 200 GLU A C 1
ATOM 1575 O O . GLU A 1 200 ? -6.803 -0.647 4.310 1.00 97.31 200 GLU A O 1
ATOM 1580 N N . ALA A 1 201 ? -6.637 0.988 2.783 1.00 98.31 201 ALA A N 1
ATOM 1581 C CA . ALA A 1 201 ? -7.549 0.359 1.829 1.00 98.31 201 ALA A CA 1
ATOM 1582 C C . ALA A 1 201 ? -7.011 -0.978 1.319 1.00 98.31 201 ALA A C 1
ATOM 1584 O O . ALA A 1 201 ? -7.727 -1.978 1.359 1.00 98.31 201 ALA A O 1
ATOM 1585 N N . PHE A 1 202 ? -5.747 -1.018 0.885 1.00 98.56 202 PHE A N 1
ATOM 1586 C CA . PHE A 1 202 ? -5.124 -2.259 0.432 1.00 98.56 202 PHE A CA 1
ATOM 1587 C C . PHE A 1 202 ? -5.140 -3.308 1.549 1.00 98.56 202 PHE A C 1
ATOM 1589 O O . PHE A 1 202 ? -5.615 -4.423 1.336 1.00 98.56 202 PHE A O 1
ATOM 1596 N N . GLN A 1 203 ? -4.717 -2.928 2.759 1.00 97.81 203 GLN A N 1
ATOM 1597 C CA . GLN A 1 203 ? -4.710 -3.819 3.918 1.00 97.81 203 GLN A CA 1
ATOM 1598 C C . GLN A 1 203 ? -6.105 -4.349 4.258 1.00 97.81 203 GLN A C 1
ATOM 1600 O O . GLN A 1 203 ? -6.257 -5.544 4.508 1.00 97.81 203 GLN A O 1
ATOM 1605 N N . TYR A 1 204 ? -7.126 -3.491 4.258 1.00 98.19 204 TYR A N 1
ATOM 1606 C CA . TYR A 1 204 ? -8.488 -3.908 4.570 1.00 98.19 204 TYR A CA 1
ATOM 1607 C C . TYR A 1 204 ? -8.976 -4.993 3.603 1.00 98.19 204 TYR A C 1
ATOM 1609 O O . TYR A 1 204 ? -9.501 -6.024 4.024 1.00 98.19 204 TYR A O 1
ATOM 1617 N N . ILE A 1 205 ? -8.732 -4.815 2.304 1.00 98.62 205 ILE A N 1
ATOM 1618 C CA . ILE A 1 205 ? -9.111 -5.814 1.306 1.00 98.62 205 ILE A CA 1
ATOM 1619 C C . ILE A 1 205 ? -8.275 -7.094 1.449 1.00 98.62 205 ILE A C 1
ATOM 1621 O O . ILE A 1 205 ? -8.833 -8.186 1.341 1.00 98.62 205 ILE A O 1
ATOM 1625 N N . MET A 1 206 ? -6.973 -7.004 1.751 1.00 98.19 206 MET A N 1
ATOM 1626 C CA . MET A 1 206 ? -6.144 -8.192 2.012 1.00 98.19 206 MET A CA 1
ATOM 1627 C C . MET A 1 206 ? -6.692 -9.026 3.172 1.00 98.19 206 MET A C 1
ATOM 1629 O O . MET A 1 206 ? -6.784 -10.249 3.055 1.00 98.19 206 MET A O 1
ATOM 1633 N N . GLN A 1 207 ? -7.157 -8.377 4.244 1.00 96.25 207 GLN A N 1
ATOM 1634 C CA . GLN A 1 207 ? -7.802 -9.060 5.366 1.00 96.25 207 GLN A CA 1
ATOM 1635 C C . GLN A 1 207 ? -9.077 -9.797 4.948 1.00 96.25 207 GLN A C 1
ATOM 1637 O O . GLN A 1 207 ? -9.270 -10.948 5.341 1.00 96.25 207 GLN A O 1
ATOM 1642 N N . LEU A 1 208 ? -9.926 -9.179 4.119 1.00 97.56 208 LEU A N 1
ATOM 1643 C CA . LEU A 1 208 ? -11.131 -9.831 3.587 1.00 97.56 208 LEU A CA 1
ATOM 1644 C C . LEU A 1 208 ? -10.799 -11.036 2.695 1.00 97.56 208 LEU A C 1
ATOM 1646 O O . LEU A 1 208 ? -11.560 -12.003 2.653 1.00 97.56 208 LEU A O 1
ATOM 1650 N N . LEU A 1 209 ? -9.660 -10.991 2.004 1.00 97.88 209 LEU A N 1
ATOM 1651 C CA . LEU A 1 209 ? -9.169 -12.064 1.139 1.00 97.88 209 LEU A CA 1
ATOM 1652 C C . LEU A 1 209 ? -8.380 -13.147 1.889 1.00 97.88 209 LEU A C 1
ATOM 1654 O O . LEU A 1 209 ? -8.028 -14.160 1.282 1.00 97.88 209 LEU A O 1
ATOM 1658 N N . GLY A 1 210 ? -8.121 -12.958 3.188 1.00 97.00 210 GLY A N 1
ATOM 1659 C CA . GLY A 1 210 ? -7.325 -13.873 4.008 1.00 97.00 210 GLY A CA 1
ATOM 1660 C C . GLY A 1 210 ? -5.833 -13.871 3.665 1.00 97.00 210 GLY A C 1
ATOM 1661 O O . GLY A 1 210 ? -5.159 -14.867 3.918 1.00 97.00 210 GLY A O 1
ATOM 1662 N N . ILE A 1 211 ? -5.331 -12.784 3.075 1.00 97.56 211 ILE A N 1
ATOM 1663 C CA . ILE A 1 211 ? -3.919 -12.604 2.733 1.00 97.56 211 ILE A CA 1
ATOM 1664 C C . ILE A 1 211 ? -3.238 -11.894 3.901 1.00 97.56 211 ILE A C 1
ATOM 1666 O O . ILE A 1 211 ? -3.655 -10.814 4.319 1.00 97.56 211 ILE A O 1
ATOM 1670 N N . GLU A 1 212 ? -2.201 -12.521 4.450 1.00 96.19 212 GLU A N 1
ATOM 1671 C CA . GLU A 1 212 ? -1.442 -11.963 5.566 1.00 96.19 212 GLU A CA 1
ATOM 1672 C C . GLU A 1 212 ? -0.624 -10.750 5.105 1.00 96.19 212 GLU A C 1
ATOM 1674 O O . GLU A 1 212 ? 0.068 -10.794 4.087 1.00 96.19 212 GLU A O 1
ATOM 1679 N N . GLY A 1 213 ? -0.703 -9.665 5.871 1.00 94.56 213 GLY A N 1
ATOM 1680 C CA . GLY A 1 213 ? -0.049 -8.401 5.569 1.00 94.56 213 GLY A CA 1
ATOM 1681 C C . GLY A 1 213 ? -0.345 -7.336 6.619 1.00 94.56 213 GLY A C 1
ATOM 1682 O O . GLY A 1 213 ? -1.080 -7.575 7.583 1.00 94.56 213 GLY A O 1
ATOM 1683 N N . GLY A 1 214 ? 0.226 -6.151 6.432 1.00 94.06 214 GLY A N 1
ATOM 1684 C CA . GLY A 1 214 ? 0.014 -5.014 7.320 1.00 94.06 214 GLY A CA 1
ATOM 1685 C C . GLY A 1 214 ? 0.427 -3.688 6.700 1.00 94.06 214 GLY A C 1
ATOM 1686 O O . GLY A 1 214 ? 1.035 -3.641 5.632 1.00 94.06 214 GLY A O 1
ATOM 1687 N N . VAL A 1 215 ? 0.099 -2.601 7.397 1.00 95.12 215 VAL A N 1
ATOM 1688 C CA . VAL A 1 215 ? 0.568 -1.247 7.076 1.00 95.12 215 VAL A CA 1
ATOM 1689 C C . VAL A 1 215 ? 1.844 -0.963 7.864 1.00 95.12 215 VAL A C 1
ATOM 1691 O O . VAL A 1 215 ? 1.899 -1.205 9.071 1.00 95.12 215 VAL A O 1
ATOM 1694 N N . CYS A 1 216 ? 2.846 -0.408 7.192 1.00 94.50 216 CYS A N 1
ATOM 1695 C CA . CYS A 1 216 ? 4.054 0.137 7.799 1.00 94.50 216 CYS A CA 1
ATOM 1696 C C . CYS A 1 216 ? 4.208 1.612 7.439 1.00 94.50 216 CYS A C 1
ATOM 1698 O O . CYS A 1 216 ? 3.700 2.087 6.421 1.00 94.50 216 CYS A O 1
ATOM 1700 N N . SER A 1 217 ? 4.945 2.336 8.275 1.00 93.38 217 SER A N 1
ATOM 1701 C CA . SER A 1 217 ? 5.251 3.743 8.047 1.00 93.38 217 SER A CA 1
ATOM 1702 C C . SER A 1 217 ? 6.738 4.044 8.188 1.00 93.38 217 SER A C 1
ATOM 1704 O O . SER A 1 217 ? 7.533 3.286 8.758 1.00 93.38 217 SER A O 1
ATOM 1706 N N . GLY A 1 218 ? 7.130 5.180 7.628 1.00 94.19 218 GLY A N 1
ATOM 1707 C CA . GLY A 1 218 ? 8.505 5.628 7.633 1.00 94.19 218 GLY A CA 1
ATOM 1708 C C . GLY A 1 218 ? 8.673 6.955 6.930 1.00 94.19 218 GLY A C 1
ATOM 1709 O O . GLY A 1 218 ? 7.780 7.800 6.953 1.00 94.19 218 GLY A O 1
ATOM 1710 N N . TYR A 1 219 ? 9.829 7.139 6.309 1.00 93.12 219 TYR A N 1
ATOM 1711 C CA . TYR A 1 219 ? 10.206 8.397 5.682 1.00 93.12 219 TYR A CA 1
ATOM 1712 C C . TYR A 1 219 ? 10.786 8.163 4.292 1.00 93.12 219 TYR A C 1
ATOM 1714 O O . TYR A 1 219 ? 11.513 7.197 4.054 1.00 93.12 219 TYR A O 1
ATOM 1722 N N . SER A 1 220 ? 10.456 9.072 3.379 1.00 91.06 220 SER A N 1
ATOM 1723 C CA . SER A 1 220 ? 10.841 9.009 1.970 1.00 91.06 220 SER A CA 1
ATOM 1724 C C . SER A 1 220 ? 12.129 9.784 1.696 1.00 91.06 220 SER A C 1
ATOM 1726 O O . SER A 1 220 ? 12.379 10.838 2.289 1.00 91.06 220 SER A O 1
ATOM 1728 N N . TYR A 1 221 ? 12.916 9.333 0.714 1.00 88.94 221 TYR A N 1
ATOM 1729 C CA . TYR A 1 221 ? 14.034 10.107 0.162 1.00 88.94 221 TYR A CA 1
ATOM 1730 C C . TYR A 1 221 ? 13.608 11.462 -0.419 1.00 88.94 221 TYR A C 1
ATOM 1732 O O . TYR A 1 221 ? 14.431 12.373 -0.513 1.00 88.94 221 TYR A O 1
ATOM 1740 N N . ARG A 1 222 ? 12.335 11.592 -0.814 1.00 83.94 222 ARG A N 1
ATOM 1741 C CA . ARG A 1 222 ? 11.733 12.836 -1.309 1.00 83.94 222 ARG A CA 1
ATOM 1742 C C . ARG A 1 222 ? 11.356 13.797 -0.162 1.00 83.94 222 ARG A C 1
ATOM 1744 O O . ARG A 1 222 ? 10.924 14.910 -0.432 1.00 83.94 222 ARG A O 1
ATOM 1751 N N . GLY A 1 223 ? 11.562 13.395 1.097 1.00 81.62 223 GLY A N 1
ATOM 1752 C CA . GLY A 1 223 ? 11.181 14.131 2.306 1.00 81.62 223 GLY A CA 1
ATOM 1753 C C . GLY A 1 223 ? 9.788 13.749 2.819 1.00 81.62 223 GLY A C 1
ATOM 1754 O O . GLY A 1 223 ? 8.958 13.265 2.066 1.00 81.62 223 GLY A O 1
ATOM 1755 N N . GLY A 1 224 ? 9.521 13.958 4.109 1.00 85.62 224 GLY A N 1
ATOM 1756 C CA . GLY A 1 224 ? 8.207 13.672 4.703 1.00 85.62 224 GLY A CA 1
ATOM 1757 C C . GLY A 1 224 ? 7.984 12.212 5.115 1.00 85.62 224 GLY A C 1
ATOM 1758 O O . GLY A 1 224 ? 8.804 11.328 4.851 1.00 85.62 224 GLY A O 1
ATOM 1759 N N . SER A 1 225 ? 6.885 11.993 5.840 1.00 90.81 225 SER A N 1
ATOM 1760 C CA . SER A 1 225 ? 6.423 10.670 6.268 1.00 90.81 225 SER A CA 1
ATOM 1761 C C . SER A 1 225 ? 5.694 9.955 5.137 1.00 90.81 225 SER A C 1
ATOM 1763 O O . SER A 1 225 ? 4.963 10.596 4.387 1.00 90.81 225 SER A O 1
ATOM 1765 N N . HIS A 1 226 ? 5.822 8.635 5.068 1.00 94.19 226 HIS A N 1
ATOM 1766 C CA . HIS A 1 226 ? 5.140 7.799 4.083 1.00 94.19 226 HIS A CA 1
ATOM 1767 C C . HIS A 1 226 ? 4.580 6.529 4.727 1.00 94.19 226 HIS A C 1
ATOM 1769 O O . HIS A 1 226 ? 5.095 6.087 5.757 1.00 94.19 226 HIS A O 1
ATOM 1775 N N . ALA A 1 227 ? 3.543 5.955 4.122 1.00 94.19 227 ALA A N 1
ATOM 1776 C CA . ALA A 1 227 ? 2.912 4.711 4.549 1.00 94.19 227 ALA A CA 1
ATOM 1777 C C . ALA A 1 227 ? 2.718 3.781 3.347 1.00 94.19 227 ALA A C 1
ATOM 1779 O O . ALA A 1 227 ? 2.411 4.242 2.249 1.00 94.19 227 ALA A O 1
ATOM 1780 N N . TRP A 1 228 ? 2.947 2.489 3.558 1.00 97.06 228 TRP A N 1
ATOM 1781 C CA . TRP A 1 228 ? 2.861 1.437 2.542 1.00 97.06 228 TRP A CA 1
ATOM 1782 C C . TRP A 1 228 ? 2.551 0.094 3.215 1.00 97.06 228 TRP A C 1
ATOM 1784 O O . TRP A 1 228 ? 2.348 0.039 4.429 1.00 97.06 228 TRP A O 1
ATOM 1794 N N . ASN A 1 229 ? 2.511 -0.993 2.449 1.00 97.75 229 ASN A N 1
ATOM 1795 C CA . ASN A 1 229 ? 2.127 -2.310 2.943 1.00 97.75 229 ASN A CA 1
ATOM 1796 C C . ASN A 1 229 ? 3.269 -3.319 2.886 1.00 97.75 229 ASN A C 1
ATOM 1798 O O . ASN A 1 229 ? 4.169 -3.212 2.054 1.00 97.75 229 ASN A O 1
ATOM 1802 N N . TYR A 1 230 ? 3.178 -4.344 3.726 1.00 97.69 230 TYR A N 1
ATOM 1803 C CA . TYR A 1 230 ? 3.820 -5.632 3.483 1.00 97.69 230 TYR A CA 1
ATOM 1804 C C . TYR A 1 230 ? 2.771 -6.728 3.325 1.00 97.69 230 TYR A C 1
ATOM 1806 O O . TYR A 1 230 ? 1.655 -6.600 3.829 1.00 97.69 230 TYR A O 1
ATOM 1814 N N . VAL A 1 231 ? 3.157 -7.817 2.668 1.00 97.94 231 VAL A N 1
ATOM 1815 C CA . VAL A 1 231 ? 2.359 -9.032 2.485 1.00 97.94 231 VAL A CA 1
ATOM 1816 C C . VAL A 1 231 ? 3.238 -10.270 2.611 1.00 97.94 231 VAL A C 1
ATOM 1818 O O . VAL A 1 231 ? 4.423 -10.236 2.270 1.00 97.94 231 VAL A O 1
ATOM 1821 N N . VAL A 1 232 ? 2.656 -11.376 3.064 1.00 97.81 232 VAL A N 1
ATOM 1822 C CA . VAL A 1 232 ? 3.301 -12.691 3.072 1.00 97.81 232 VAL A CA 1
ATOM 1823 C C . VAL A 1 232 ? 2.780 -13.500 1.888 1.00 97.81 232 VAL A C 1
ATOM 1825 O O . VAL A 1 232 ? 1.584 -13.752 1.764 1.00 97.81 232 VAL A O 1
ATOM 1828 N N . LEU A 1 233 ? 3.691 -13.926 1.017 1.00 96.94 233 LEU A N 1
ATOM 1829 C CA . LEU A 1 233 ? 3.407 -14.722 -0.174 1.00 96.94 233 LEU A CA 1
ATOM 1830 C C . LEU A 1 233 ? 4.355 -15.921 -0.213 1.00 96.94 233 LEU A C 1
ATOM 1832 O O . LEU A 1 233 ? 5.576 -15.758 -0.208 1.00 96.94 233 LEU A O 1
ATOM 1836 N N . ASP A 1 234 ? 3.794 -17.131 -0.248 1.00 94.12 234 ASP A N 1
ATOM 1837 C CA . ASP A 1 234 ? 4.547 -18.394 -0.294 1.00 94.12 234 ASP A CA 1
ATOM 1838 C C . ASP A 1 234 ? 5.632 -18.516 0.801 1.00 94.12 234 ASP A C 1
ATOM 1840 O O . ASP A 1 234 ? 6.706 -19.082 0.592 1.00 94.12 234 ASP A O 1
ATOM 1844 N N . GLY A 1 235 ? 5.352 -17.972 1.991 1.00 95.06 235 GLY A N 1
ATOM 1845 C CA . GLY A 1 235 ? 6.256 -18.001 3.146 1.00 95.06 235 GLY A CA 1
ATOM 1846 C C . GLY A 1 235 ? 7.408 -16.992 3.101 1.00 95.06 235 GLY A C 1
ATOM 1847 O O . GLY A 1 235 ? 8.284 -17.060 3.960 1.00 95.06 235 GLY A O 1
ATOM 1848 N N . LYS A 1 236 ? 7.417 -16.073 2.129 1.00 97.25 236 LYS A N 1
ATOM 1849 C CA . LYS A 1 236 ? 8.321 -14.916 2.074 1.00 97.25 236 LYS A CA 1
ATOM 1850 C C . LYS A 1 236 ? 7.535 -13.621 2.242 1.00 97.25 236 LYS A C 1
ATOM 1852 O O . LYS A 1 236 ? 6.376 -13.552 1.834 1.00 97.25 236 LYS A O 1
ATOM 1857 N N . THR A 1 237 ? 8.177 -12.591 2.777 1.00 98.12 237 THR A N 1
ATOM 1858 C CA . THR A 1 237 ? 7.538 -11.284 2.978 1.00 98.12 237 THR A CA 1
ATOM 1859 C C . THR A 1 237 ? 8.014 -10.283 1.930 1.00 98.12 237 THR A C 1
ATOM 1861 O O . THR A 1 237 ? 9.207 -10.207 1.625 1.00 98.12 237 THR A O 1
ATOM 1864 N N . TYR A 1 238 ? 7.077 -9.511 1.385 1.00 98.56 238 TYR A N 1
ATOM 1865 C CA . TYR A 1 238 ? 7.319 -8.490 0.370 1.00 98.56 238 TYR A CA 1
ATOM 1866 C C . TYR A 1 238 ? 6.663 -7.171 0.760 1.00 98.56 238 TYR A C 1
ATOM 1868 O O . TYR A 1 238 ? 5.600 -7.163 1.376 1.00 98.56 238 TYR A O 1
ATOM 1876 N N . TRP A 1 239 ? 7.251 -6.064 0.324 1.00 98.25 239 TRP A N 1
ATOM 1877 C CA . TRP A 1 239 ? 6.636 -4.744 0.355 1.00 98.25 239 TRP A CA 1
ATOM 1878 C C . TRP A 1 239 ? 5.738 -4.513 -0.869 1.00 98.25 239 TRP A C 1
ATOM 1880 O O . TRP A 1 239 ? 5.997 -5.027 -1.962 1.00 98.25 239 TRP A O 1
ATOM 1890 N N . ILE A 1 240 ? 4.704 -3.693 -0.684 1.00 98.44 240 ILE A N 1
ATOM 1891 C CA . ILE A 1 240 ? 3.818 -3.160 -1.726 1.00 98.44 240 ILE A CA 1
ATOM 1892 C C . ILE A 1 240 ? 3.559 -1.679 -1.429 1.00 98.44 240 ILE A C 1
ATOM 1894 O O . ILE A 1 240 ? 3.275 -1.319 -0.287 1.00 98.44 240 ILE A O 1
ATOM 1898 N N . ASP A 1 241 ? 3.619 -0.817 -2.443 1.00 97.50 241 ASP A N 1
ATOM 1899 C CA . ASP A 1 241 ? 3.266 0.599 -2.318 1.00 97.50 241 ASP A CA 1
ATOM 1900 C C . ASP A 1 241 ? 2.419 1.095 -3.494 1.00 97.50 241 ASP A C 1
ATOM 1902 O O . ASP A 1 241 ? 2.927 1.661 -4.462 1.00 97.50 241 ASP A O 1
ATOM 1906 N N . ALA A 1 242 ? 1.101 0.961 -3.337 1.00 96.38 242 ALA A N 1
ATOM 1907 C CA . ALA A 1 242 ? 0.125 1.456 -4.303 1.00 96.38 242 ALA A CA 1
ATOM 1908 C C . ALA A 1 242 ? 0.188 2.980 -4.503 1.00 96.38 242 ALA A C 1
ATOM 1910 O O . ALA A 1 242 ? -0.192 3.479 -5.553 1.00 96.38 242 ALA A O 1
ATOM 1911 N N . THR A 1 243 ? 0.684 3.750 -3.527 1.00 94.06 243 THR A N 1
ATOM 1912 C CA . THR A 1 243 ? 0.743 5.214 -3.667 1.00 94.06 243 THR A CA 1
ATOM 1913 C C . THR A 1 243 ? 1.792 5.626 -4.690 1.00 94.06 243 THR A C 1
ATOM 1915 O O . THR A 1 243 ? 1.583 6.552 -5.467 1.00 94.06 243 THR A O 1
ATOM 1918 N N . TRP A 1 244 ? 2.958 4.982 -4.665 1.00 92.69 244 TRP A N 1
ATOM 1919 C CA . TRP A 1 244 ? 4.032 5.307 -5.605 1.00 92.69 244 TRP A CA 1
ATOM 1920 C C . TRP A 1 244 ? 3.853 4.630 -6.961 1.00 92.69 244 TRP A C 1
ATOM 1922 O O . TRP A 1 244 ? 4.422 5.101 -7.945 1.00 92.69 244 TRP A O 1
ATOM 1932 N N . ASP A 1 245 ? 3.032 3.584 -7.017 1.00 93.31 245 ASP A N 1
ATOM 1933 C CA . ASP A 1 245 ? 2.598 2.954 -8.257 1.00 93.31 245 ASP A CA 1
ATOM 1934 C C . ASP A 1 245 ? 1.341 3.606 -8.884 1.00 93.31 245 ASP A C 1
ATOM 1936 O O . ASP A 1 245 ? 1.033 3.328 -10.047 1.00 93.31 245 ASP A O 1
ATOM 1940 N N . ASP A 1 246 ? 0.681 4.554 -8.201 1.00 90.06 246 ASP A N 1
ATOM 1941 C CA . ASP A 1 246 ? -0.378 5.429 -8.744 1.00 90.06 246 ASP A CA 1
ATOM 1942 C C . ASP A 1 246 ? 0.201 6.456 -9.743 1.00 90.06 246 ASP A C 1
ATOM 1944 O O . ASP A 1 246 ? 0.392 7.645 -9.468 1.00 90.06 246 ASP A O 1
ATOM 1948 N N . GLY A 1 247 ? 0.592 5.948 -10.914 1.00 72.38 247 GLY A N 1
ATOM 1949 C CA . GLY A 1 247 ? 1.300 6.676 -11.960 1.00 72.38 247 GLY A CA 1
ATOM 1950 C C . GLY A 1 247 ? 0.489 7.803 -12.614 1.00 72.38 247 GLY A C 1
ATOM 1951 O O . GLY A 1 247 ? -0.733 7.784 -12.708 1.00 72.38 247 GLY A O 1
ATOM 1952 N N . LEU A 1 248 ? 1.185 8.786 -13.203 1.00 61.94 248 LEU A N 1
ATOM 1953 C CA . LEU A 1 248 ? 0.559 9.958 -13.852 1.00 61.94 248 LEU A CA 1
ATOM 1954 C C . LEU A 1 248 ? -0.385 9.627 -15.022 1.00 61.94 248 LEU A C 1
ATOM 1956 O O . LEU A 1 248 ? -1.217 10.455 -15.412 1.00 61.94 248 LEU A O 1
ATOM 1960 N N . THR A 1 249 ? -0.186 8.477 -15.665 1.00 65.69 249 THR A N 1
ATOM 1961 C CA . THR A 1 249 ? -0.906 8.093 -16.890 1.00 65.69 249 THR A CA 1
ATOM 1962 C C . THR A 1 249 ? -1.594 6.750 -16.741 1.00 65.69 249 THR A C 1
ATOM 1964 O O . THR A 1 249 ? -2.803 6.711 -16.974 1.00 65.69 249 THR A O 1
ATOM 1967 N N . ASP A 1 250 ? -0.841 5.744 -16.296 1.00 80.19 250 ASP A N 1
ATOM 1968 C CA . ASP A 1 250 ? -1.274 4.380 -16.004 1.00 80.19 250 ASP A CA 1
ATOM 1969 C C . ASP A 1 250 ? -0.584 3.884 -14.722 1.00 80.19 250 ASP A C 1
ATOM 1971 O O . ASP A 1 250 ? 0.495 4.375 -14.372 1.00 80.19 250 ASP A O 1
ATOM 1975 N N . VAL A 1 251 ? -1.173 2.870 -14.086 1.00 89.56 251 VAL A N 1
ATOM 1976 C CA . VAL A 1 251 ? -0.640 2.199 -12.888 1.00 89.56 251 VAL A CA 1
ATOM 1977 C C . VAL A 1 251 ? 0.725 1.583 -13.179 1.00 89.56 251 VAL A C 1
ATOM 1979 O O . VAL A 1 251 ? 0.864 0.852 -14.161 1.00 89.56 251 VAL A O 1
ATOM 1982 N N . SER A 1 252 ? 1.730 1.886 -12.363 1.00 90.69 252 SER A N 1
ATOM 1983 C CA . SER A 1 252 ? 3.061 1.264 -12.358 1.00 90.69 252 SER A CA 1
ATOM 1984 C C . SER A 1 252 ? 3.052 -0.015 -11.511 1.00 90.69 252 SER A C 1
ATOM 1986 O O . SER A 1 252 ? 2.131 -0.232 -10.738 1.00 90.69 252 SER A O 1
ATOM 1988 N N . ARG A 1 253 ? 4.045 -0.894 -11.668 1.00 93.62 253 ARG A N 1
ATOM 1989 C CA . ARG A 1 253 ? 4.283 -2.012 -10.725 1.00 93.62 253 ARG A CA 1
ATOM 1990 C C . ARG A 1 253 ? 5.706 -2.029 -10.177 1.00 93.62 253 ARG A C 1
ATOM 1992 O O . ARG A 1 253 ? 6.182 -3.060 -9.706 1.00 93.62 253 ARG A O 1
ATOM 1999 N N . ALA A 1 254 ? 6.419 -0.908 -10.282 1.00 93.44 254 ALA A N 1
ATOM 2000 C CA . ALA A 1 254 ? 7.785 -0.760 -9.788 1.00 93.44 254 ALA A CA 1
ATOM 2001 C C . ALA A 1 254 ? 7.890 -1.015 -8.276 1.00 93.44 254 ALA A C 1
ATOM 2003 O O . ALA A 1 254 ? 8.923 -1.507 -7.823 1.00 93.44 254 ALA A O 1
ATOM 2004 N N . TYR A 1 255 ? 6.825 -0.729 -7.526 1.00 96.19 255 TYR A N 1
ATOM 2005 C CA . TYR A 1 255 ? 6.722 -0.918 -6.083 1.00 96.19 255 TYR A CA 1
ATOM 2006 C C . TYR A 1 255 ? 5.721 -2.021 -5.700 1.00 96.19 255 TYR A C 1
ATOM 2008 O O . TYR A 1 255 ? 5.198 -2.037 -4.583 1.00 96.19 255 TYR A O 1
ATOM 2016 N N . PHE A 1 256 ? 5.506 -2.998 -6.585 1.00 97.81 256 PHE A N 1
ATOM 2017 C CA . PHE A 1 256 ? 4.698 -4.184 -6.320 1.00 97.81 256 PHE A CA 1
ATOM 2018 C C . PHE A 1 256 ? 5.592 -5.412 -6.079 1.00 97.81 256 PHE A C 1
ATOM 2020 O O . PHE A 1 256 ? 6.352 -5.832 -6.954 1.00 97.81 256 PHE A O 1
ATOM 2027 N N . LEU A 1 257 ? 5.482 -6.007 -4.885 1.00 98.00 257 LEU A N 1
ATOM 2028 C CA . LEU A 1 257 ? 6.252 -7.174 -4.430 1.00 98.00 257 LEU A CA 1
ATOM 2029 C C . LEU A 1 257 ? 7.778 -6.969 -4.480 1.00 98.00 257 LEU A C 1
ATOM 2031 O O . LEU A 1 257 ? 8.507 -7.740 -5.109 1.00 98.00 257 LEU A O 1
ATOM 2035 N N . PHE A 1 258 ? 8.260 -5.929 -3.799 1.00 97.00 258 PHE A N 1
ATOM 2036 C CA . PHE A 1 258 ? 9.686 -5.600 -3.682 1.00 97.00 258 PHE A CA 1
ATOM 2037 C C . PHE A 1 258 ? 10.244 -5.951 -2.294 1.00 97.00 258 PHE A C 1
ATOM 2039 O O . PHE A 1 258 ? 9.488 -6.125 -1.340 1.00 97.00 258 PHE A O 1
ATOM 2046 N N . ASN A 1 259 ? 11.563 -6.086 -2.161 1.00 96.44 259 ASN A N 1
ATOM 2047 C CA . ASN A 1 259 ? 12.210 -6.510 -0.910 1.00 96.44 259 ASN A CA 1
ATOM 2048 C C . ASN A 1 259 ? 12.915 -5.356 -0.164 1.00 96.44 259 ASN A C 1
ATOM 2050 O O . ASN A 1 259 ? 12.890 -4.202 -0.602 1.00 96.44 259 ASN A O 1
ATOM 2054 N N . ASP A 1 260 ? 13.545 -5.658 0.976 1.00 96.19 260 ASP A N 1
ATOM 2055 C CA . ASP A 1 260 ? 14.246 -4.672 1.810 1.00 96.19 260 ASP A CA 1
ATOM 2056 C C . ASP A 1 260 ? 15.387 -3.955 1.082 1.00 96.19 260 ASP A C 1
ATOM 2058 O O . ASP A 1 260 ? 15.544 -2.745 1.243 1.00 96.19 260 ASP A O 1
ATOM 2062 N N . GLU A 1 261 ? 16.167 -4.658 0.257 1.00 94.31 261 GLU A N 1
ATOM 2063 C CA . GLU A 1 261 ? 17.249 -4.035 -0.515 1.00 94.31 261 GLU A CA 1
ATOM 2064 C C . GLU A 1 261 ? 16.688 -2.955 -1.444 1.00 94.31 261 GLU A C 1
ATOM 2066 O O . GLU A 1 261 ? 17.197 -1.831 -1.488 1.00 94.31 261 GLU A O 1
ATOM 2071 N N . GLN A 1 262 ? 15.577 -3.258 -2.117 1.00 95.31 262 GLN A N 1
ATOM 2072 C CA . GLN A 1 262 ? 14.902 -2.307 -2.988 1.00 95.31 262 GLN A CA 1
ATOM 2073 C C . GLN A 1 262 ? 14.279 -1.145 -2.203 1.00 95.31 262 GLN A C 1
ATOM 2075 O O . GLN A 1 262 ? 14.434 0.016 -2.588 1.00 95.31 262 GLN A O 1
ATOM 2080 N N . MET A 1 263 ? 13.623 -1.441 -1.078 1.00 95.75 263 MET A N 1
ATOM 2081 C CA . MET A 1 263 ? 13.000 -0.456 -0.192 1.00 95.75 263 MET A CA 1
ATOM 2082 C C . MET A 1 263 ? 14.018 0.568 0.311 1.00 95.75 263 MET A C 1
ATOM 2084 O O . MET A 1 263 ? 13.794 1.775 0.182 1.00 95.75 263 MET A O 1
ATOM 2088 N N . LEU A 1 264 ? 15.181 0.109 0.774 1.00 95.81 264 LEU A N 1
ATOM 2089 C CA . LEU A 1 264 ? 16.238 0.964 1.315 1.00 95.81 264 LEU A CA 1
ATOM 2090 C C . LEU A 1 264 ? 16.861 1.896 0.272 1.00 95.81 264 LEU A C 1
ATOM 2092 O O . LEU A 1 264 ? 17.483 2.890 0.641 1.00 95.81 264 LEU A O 1
ATOM 2096 N N . ARG A 1 265 ? 16.671 1.664 -1.032 1.00 94.56 265 ARG A N 1
ATOM 2097 C CA . ARG A 1 265 ? 17.066 2.637 -2.069 1.00 94.56 265 ARG A CA 1
ATOM 2098 C C . ARG A 1 265 ? 16.164 3.867 -2.088 1.00 94.56 265 ARG A C 1
ATOM 2100 O O . ARG A 1 265 ? 16.550 4.889 -2.652 1.00 94.56 265 ARG A O 1
ATOM 2107 N N . THR A 1 266 ? 14.985 3.813 -1.472 1.00 93.38 266 THR A N 1
ATOM 2108 C CA . THR A 1 266 ? 13.978 4.877 -1.564 1.00 93.38 266 THR A CA 1
ATOM 2109 C C . THR A 1 266 ? 13.470 5.386 -0.220 1.00 93.38 266 THR A C 1
ATOM 2111 O O . THR A 1 266 ? 13.087 6.548 -0.111 1.00 93.38 266 THR A O 1
ATOM 2114 N N . ARG A 1 267 ? 13.474 4.576 0.831 1.00 93.81 267 ARG A N 1
ATOM 2115 C CA . ARG A 1 267 ? 12.849 4.942 2.104 1.00 93.81 267 ARG A CA 1
ATOM 2116 C C . ARG A 1 267 ? 13.474 4.185 3.270 1.00 93.81 267 ARG A C 1
ATOM 2118 O O . ARG A 1 267 ? 14.327 3.325 3.076 1.00 93.81 267 ARG A O 1
ATOM 2125 N N . TRP A 1 268 ? 13.059 4.533 4.482 1.00 94.81 268 TRP A N 1
ATOM 2126 C CA . TRP A 1 268 ? 13.411 3.806 5.701 1.00 94.81 268 TRP A CA 1
ATOM 2127 C C . TRP A 1 268 ? 12.245 3.813 6.690 1.00 94.81 268 TRP A C 1
ATOM 2129 O O . TRP A 1 268 ? 11.406 4.714 6.665 1.00 94.81 268 TRP A O 1
ATOM 2139 N N . LEU A 1 269 ? 12.202 2.810 7.567 1.00 95.50 269 LEU A N 1
ATOM 2140 C CA . LEU A 1 269 ? 11.127 2.615 8.543 1.00 95.50 269 LEU A CA 1
ATOM 2141 C C . LEU A 1 269 ? 11.182 3.632 9.695 1.00 95.50 269 LEU A C 1
ATOM 2143 O O . LEU A 1 269 ? 12.262 3.995 10.177 1.00 95.50 269 LEU A O 1
ATOM 2147 N N . ASP A 1 270 ? 10.011 4.045 10.187 1.00 92.50 270 ASP A N 1
ATOM 2148 C CA . ASP A 1 270 ? 9.890 4.760 11.459 1.00 92.50 270 ASP A CA 1
ATOM 2149 C C . ASP A 1 270 ? 10.060 3.771 12.618 1.00 92.50 270 ASP A C 1
ATOM 2151 O O . ASP A 1 270 ? 9.343 2.782 12.721 1.00 92.50 270 ASP A O 1
ATOM 2155 N N . LYS A 1 271 ? 10.992 4.050 13.531 1.00 90.12 271 LYS A N 1
ATOM 2156 C CA . LYS A 1 271 ? 11.283 3.189 14.688 1.00 90.12 271 LYS A CA 1
ATOM 2157 C C . LYS A 1 271 ? 10.207 3.246 15.774 1.00 90.12 271 LYS A C 1
ATOM 2159 O O . LYS A 1 271 ? 10.303 2.498 16.742 1.00 90.12 271 LYS A O 1
ATOM 2164 N N . SER A 1 272 ? 9.258 4.177 15.671 1.00 86.19 272 SER A N 1
ATOM 2165 C CA . SER A 1 272 ? 8.201 4.361 16.666 1.00 86.19 272 SER A CA 1
ATOM 2166 C C . SER A 1 272 ? 7.009 3.412 16.489 1.00 86.19 272 SER A C 1
ATOM 2168 O O . SER A 1 272 ? 6.213 3.274 17.419 1.00 86.19 272 SER A O 1
ATOM 2170 N N . GLN A 1 273 ? 6.896 2.746 15.333 1.00 87.31 273 GLN A N 1
ATOM 2171 C CA . GLN A 1 273 ? 5.805 1.811 15.045 1.00 87.31 273 GLN A CA 1
ATOM 2172 C C . GLN A 1 273 ? 5.920 0.507 15.854 1.00 87.31 273 GLN A C 1
ATOM 2174 O O . GLN A 1 273 ? 7.008 0.103 16.262 1.00 87.31 273 GLN A O 1
ATOM 2179 N N . ASN A 1 274 ? 4.783 -0.162 16.076 1.00 85.06 274 ASN A N 1
ATOM 2180 C CA . ASN A 1 274 ? 4.703 -1.372 16.905 1.00 85.06 274 ASN A CA 1
ATOM 2181 C C . ASN A 1 274 ? 5.437 -2.580 16.305 1.00 85.06 274 ASN A C 1
ATOM 2183 O O . ASN A 1 274 ? 5.882 -3.451 17.055 1.00 85.06 274 ASN A O 1
ATOM 2187 N N . TYR A 1 275 ? 5.490 -2.662 14.975 1.00 87.88 275 TYR A N 1
ATOM 2188 C CA . TYR A 1 275 ? 6.045 -3.786 14.232 1.00 87.88 275 TYR A CA 1
ATOM 2189 C C . TYR A 1 275 ? 6.356 -3.377 12.790 1.00 87.88 275 TYR A C 1
ATOM 2191 O O . TYR A 1 275 ? 5.604 -2.615 12.185 1.00 87.88 275 TYR A O 1
ATOM 2199 N N . ALA A 1 276 ? 7.434 -3.927 12.241 1.00 91.69 276 ALA A N 1
ATOM 2200 C CA . ALA A 1 276 ? 7.660 -4.005 10.805 1.00 91.69 276 ALA A CA 1
ATOM 2201 C C . ALA A 1 276 ? 8.412 -5.312 10.507 1.00 91.69 276 ALA A C 1
ATOM 2203 O O . ALA A 1 276 ? 9.354 -5.636 11.241 1.00 91.69 276 ALA A O 1
ATOM 2204 N N . PRO A 1 277 ? 8.023 -6.076 9.474 1.00 93.38 277 PRO A N 1
ATOM 2205 C CA . PRO A 1 277 ? 8.733 -7.295 9.114 1.00 93.38 277 PRO A CA 1
ATOM 2206 C C . PRO A 1 277 ? 10.078 -6.989 8.450 1.00 93.38 277 PRO A C 1
ATOM 2208 O O . PRO A 1 277 ? 10.302 -5.906 7.910 1.00 93.38 277 PRO A O 1
ATOM 2211 N N . VAL A 1 278 ? 10.939 -8.005 8.426 1.00 94.62 278 VAL A N 1
ATOM 2212 C CA . VAL A 1 278 ? 11.998 -8.108 7.416 1.00 94.62 278 VAL A CA 1
ATOM 2213 C C . VAL A 1 278 ? 11.352 -8.637 6.139 1.00 94.62 278 VAL A C 1
ATOM 2215 O O . VAL A 1 278 ? 10.680 -9.671 6.185 1.00 94.62 278 VAL A O 1
ATOM 2218 N N . CYS A 1 279 ? 11.547 -7.948 5.017 1.00 96.25 279 CYS A N 1
ATOM 2219 C CA . CYS A 1 279 ? 11.077 -8.413 3.713 1.00 96.25 279 CYS A CA 1
ATOM 2220 C C . CYS A 1 279 ? 12.250 -8.961 2.903 1.00 96.25 279 CYS A C 1
ATOM 2222 O O . CYS A 1 279 ? 12.939 -8.231 2.189 1.00 96.25 279 CYS A O 1
ATOM 2224 N N . ASP A 1 280 ? 12.466 -10.268 3.023 1.00 95.25 280 ASP A N 1
ATOM 2225 C CA . ASP A 1 280 ? 13.537 -11.040 2.385 1.00 95.25 280 ASP A CA 1
ATOM 2226 C C . ASP A 1 280 ? 13.079 -11.788 1.118 1.00 95.25 280 ASP A C 1
ATOM 2228 O O . ASP A 1 280 ? 13.735 -12.722 0.647 1.00 95.25 280 ASP A O 1
ATOM 2232 N N . GLY A 1 281 ? 11.948 -11.359 0.555 1.00 95.56 281 GLY A N 1
ATOM 2233 C CA . GLY A 1 281 ? 11.440 -11.789 -0.736 1.00 95.56 281 GLY A CA 1
ATOM 2234 C C . GLY A 1 281 ? 12.451 -11.680 -1.886 1.00 95.56 281 GLY A C 1
ATOM 2235 O O . GLY A 1 281 ? 13.449 -10.953 -1.824 1.00 95.56 281 GLY A O 1
ATOM 2236 N N . ASP A 1 282 ? 12.173 -12.397 -2.978 1.00 94.62 282 ASP A N 1
ATOM 2237 C CA . ASP A 1 282 ? 12.989 -12.297 -4.191 1.00 94.62 282 ASP A CA 1
ATOM 2238 C C . ASP A 1 282 ? 12.924 -10.875 -4.775 1.00 94.62 282 ASP A C 1
ATOM 2240 O O . ASP A 1 282 ? 11.841 -10.320 -4.957 1.00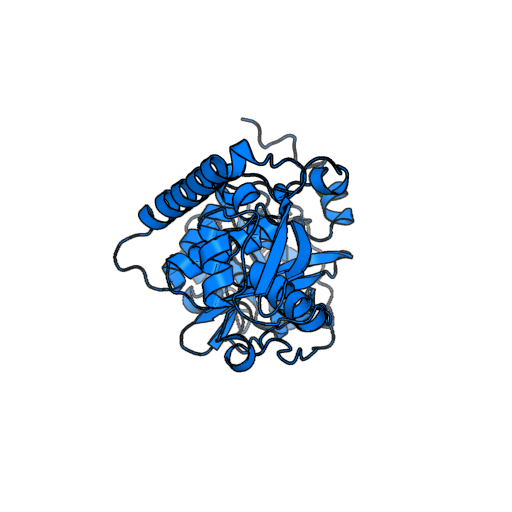 94.62 282 ASP A O 1
ATOM 2244 N N . ASP A 1 283 ? 14.084 -10.296 -5.096 1.00 90.25 283 ASP A N 1
ATOM 2245 C CA . ASP A 1 283 ? 14.184 -8.953 -5.685 1.00 90.25 283 ASP A CA 1
ATOM 2246 C C . ASP A 1 283 ? 13.390 -8.867 -6.996 1.00 90.25 283 ASP A C 1
ATOM 2248 O O . ASP A 1 283 ? 13.573 -9.708 -7.881 1.00 90.25 283 ASP A O 1
ATOM 2252 N N . GLY A 1 284 ? 12.516 -7.867 -7.123 1.00 89.88 284 GLY A N 1
ATOM 2253 C CA . GLY A 1 284 ? 11.725 -7.638 -8.330 1.00 89.88 284 GLY A CA 1
ATOM 2254 C C . GLY A 1 284 ? 10.802 -8.804 -8.686 1.00 89.88 284 GLY A C 1
ATOM 2255 O O . GLY A 1 284 ? 10.633 -9.102 -9.870 1.00 89.88 284 GLY A O 1
ATOM 2256 N N . LYS A 1 285 ? 10.227 -9.484 -7.683 1.00 96.38 285 LYS A N 1
ATOM 2257 C CA . LYS A 1 285 ? 9.391 -10.689 -7.834 1.00 96.38 285 LYS A CA 1
ATOM 2258 C C . LYS A 1 285 ? 8.373 -10.585 -8.969 1.00 96.38 285 LYS A C 1
ATOM 2260 O O . LYS A 1 285 ? 8.340 -11.462 -9.829 1.00 96.38 285 LYS A O 1
ATOM 2265 N N . TRP A 1 286 ? 7.606 -9.496 -9.022 1.00 96.44 286 TRP A N 1
ATOM 2266 C CA . TRP A 1 286 ? 6.637 -9.259 -10.097 1.00 96.44 286 TRP A CA 1
ATOM 2267 C C . TRP A 1 286 ? 7.284 -9.243 -11.488 1.00 96.44 286 TRP A C 1
ATOM 2269 O O . TRP A 1 286 ? 6.815 -9.909 -12.410 1.00 96.44 286 TRP A O 1
ATOM 2279 N N . PHE A 1 287 ? 8.396 -8.525 -11.643 1.00 97.19 287 PHE A N 1
ATOM 2280 C CA . PHE A 1 287 ? 9.104 -8.431 -12.917 1.00 97.19 287 PHE A CA 1
ATOM 2281 C C . PHE A 1 287 ? 9.728 -9.769 -13.322 1.00 97.19 287 PHE A C 1
ATOM 2283 O O . PHE A 1 287 ? 9.740 -10.097 -14.506 1.00 97.19 287 PHE A O 1
ATOM 2290 N N . ARG A 1 288 ? 10.217 -10.572 -12.367 1.00 96.62 288 ARG A N 1
ATOM 2291 C CA . ARG A 1 288 ? 10.747 -11.915 -12.655 1.00 96.62 288 ARG A CA 1
ATOM 2292 C C . ARG A 1 288 ? 9.669 -12.839 -13.196 1.00 96.62 288 ARG A C 1
ATOM 2294 O O . ARG A 1 288 ? 9.879 -13.457 -14.238 1.00 96.62 288 ARG A O 1
ATOM 2301 N N . ASP A 1 289 ? 8.525 -12.889 -12.522 1.00 96.12 289 ASP A N 1
ATOM 2302 C CA . ASP A 1 289 ? 7.408 -13.758 -12.904 1.00 96.12 289 ASP A CA 1
ATOM 2303 C C . ASP A 1 289 ? 6.855 -13.405 -14.296 1.00 96.12 289 ASP A C 1
ATOM 2305 O O . ASP A 1 289 ? 6.351 -14.277 -15.002 1.00 96.12 289 ASP A O 1
ATOM 2309 N N . ASN A 1 290 ? 7.016 -12.147 -14.721 1.00 95.19 290 ASN A N 1
ATOM 2310 C CA . ASN A 1 290 ? 6.551 -11.637 -16.011 1.00 95.19 290 ASN A CA 1
ATOM 2311 C C . ASN A 1 290 ? 7.658 -11.503 -17.079 1.00 95.19 290 ASN A C 1
ATOM 2313 O O . ASN A 1 290 ? 7.421 -10.922 -18.136 1.00 95.19 290 ASN A O 1
ATOM 2317 N N . GLY A 1 291 ? 8.870 -12.024 -16.841 1.00 96.00 291 GLY A N 1
ATOM 2318 C CA . GLY A 1 291 ? 9.970 -11.981 -17.821 1.00 96.00 291 GLY A CA 1
ATOM 2319 C C . GLY A 1 291 ? 10.528 -10.577 -18.104 1.00 96.00 291 GLY A C 1
ATOM 2320 O O . GLY A 1 291 ? 11.178 -10.362 -19.124 1.00 96.00 291 GLY A O 1
ATOM 2321 N N . ALA A 1 292 ? 10.278 -9.636 -17.198 1.00 96.50 292 ALA A N 1
ATOM 2322 C CA . ALA A 1 292 ? 10.594 -8.215 -17.298 1.00 96.50 292 ALA A CA 1
ATOM 2323 C C . ALA A 1 292 ? 11.793 -7.787 -16.429 1.00 96.50 292 ALA A C 1
ATOM 2325 O O . ALA A 1 292 ? 12.093 -6.595 -16.322 1.00 96.50 292 ALA A O 1
ATOM 2326 N N . TYR A 1 293 ? 12.445 -8.746 -15.766 1.00 97.94 293 TYR A N 1
ATOM 2327 C CA . TYR A 1 293 ? 13.582 -8.525 -14.876 1.00 97.94 293 TYR A CA 1
ATOM 2328 C C . TYR A 1 293 ? 14.891 -8.970 -15.543 1.00 97.94 293 TYR A C 1
ATOM 2330 O O . TYR A 1 293 ? 15.059 -10.146 -15.874 1.00 97.94 293 TYR A O 1
ATOM 2338 N N . PHE A 1 294 ? 15.843 -8.050 -15.692 1.00 98.00 294 PHE A N 1
ATOM 2339 C CA . PHE A 1 294 ? 17.089 -8.255 -16.431 1.00 98.00 294 PHE A CA 1
ATOM 2340 C C . PHE A 1 294 ? 18.300 -8.205 -15.491 1.00 98.00 294 PHE A C 1
ATOM 2342 O O . PHE A 1 294 ? 18.626 -7.161 -14.927 1.00 98.00 294 PHE A O 1
ATOM 2349 N N . THR A 1 295 ? 18.991 -9.339 -15.337 1.00 97.31 295 THR A N 1
ATOM 2350 C CA . THR A 1 295 ? 20.245 -9.447 -14.560 1.00 97.31 295 THR A CA 1
ATOM 2351 C C . THR A 1 295 ? 21.483 -9.027 -15.343 1.00 97.31 295 THR A C 1
ATOM 2353 O O . THR A 1 295 ? 22.552 -8.874 -14.769 1.00 97.31 295 THR A O 1
ATOM 2356 N N . GLU A 1 296 ? 21.354 -8.897 -16.658 1.00 97.50 296 GLU A N 1
ATOM 2357 C CA . GLU A 1 296 ? 22.385 -8.386 -17.549 1.00 97.50 296 GLU A CA 1
ATOM 2358 C C . GLU A 1 296 ? 21.728 -7.622 -18.697 1.00 97.50 296 GLU A C 1
ATOM 2360 O O . GLU A 1 296 ? 20.561 -7.849 -19.032 1.00 97.50 296 GLU A O 1
ATOM 2365 N N . TYR A 1 297 ? 22.475 -6.699 -19.300 1.00 97.44 297 TYR A N 1
ATOM 2366 C CA . TYR A 1 297 ? 21.977 -5.964 -20.449 1.00 97.44 297 TYR A CA 1
ATOM 2367 C C . TYR A 1 297 ? 22.200 -6.767 -21.730 1.00 97.44 297 TYR A C 1
ATOM 2369 O O . TYR A 1 297 ? 23.336 -6.924 -22.183 1.00 97.44 297 TYR A O 1
ATOM 2377 N N . ASP A 1 298 ? 21.101 -7.179 -22.356 1.00 97.19 298 ASP A N 1
ATOM 2378 C CA . ASP A 1 298 ? 21.084 -7.731 -23.704 1.00 97.19 298 ASP A CA 1
ATOM 2379 C C . ASP A 1 298 ? 19.955 -7.095 -24.526 1.00 97.19 298 ASP A C 1
ATOM 2381 O O . ASP A 1 298 ? 18.774 -7.169 -24.174 1.00 97.19 298 ASP A O 1
ATOM 2385 N N . PHE A 1 299 ? 20.323 -6.437 -25.629 1.00 95.94 299 PHE A N 1
ATOM 2386 C CA . PHE A 1 299 ? 19.362 -5.716 -26.467 1.00 95.94 299 PHE A CA 1
ATOM 2387 C C . PHE A 1 299 ? 18.336 -6.663 -27.097 1.00 95.94 299 PHE A C 1
ATOM 2389 O O . PHE A 1 299 ? 17.162 -6.309 -27.185 1.00 95.94 299 PHE A O 1
ATOM 2396 N N . ASP A 1 300 ? 18.764 -7.853 -27.522 1.00 95.69 300 ASP A N 1
ATOM 2397 C CA . ASP A 1 300 ? 17.891 -8.803 -28.210 1.00 95.69 300 ASP A CA 1
ATOM 2398 C C . ASP A 1 300 ? 16.853 -9.392 -27.242 1.00 95.69 300 ASP A C 1
ATOM 2400 O O . ASP A 1 300 ? 15.680 -9.505 -27.597 1.00 95.69 300 ASP A O 1
ATOM 2404 N N . SER A 1 301 ? 17.242 -9.669 -25.995 1.00 96.19 301 SER A N 1
ATOM 2405 C CA . SER A 1 301 ? 16.338 -10.102 -24.921 1.00 96.19 301 SER A CA 1
ATOM 2406 C C . SER A 1 301 ? 15.294 -9.037 -24.585 1.00 96.19 301 SER A C 1
ATOM 2408 O O . SER A 1 301 ? 14.106 -9.345 -24.499 1.00 96.19 301 SER A O 1
ATOM 2410 N N . ILE A 1 302 ? 15.706 -7.770 -24.468 1.00 95.12 302 ILE A N 1
ATOM 2411 C CA . ILE A 1 302 ? 14.777 -6.647 -24.268 1.00 95.12 302 ILE A CA 1
ATOM 2412 C C . ILE A 1 302 ? 13.837 -6.508 -25.467 1.00 95.12 302 ILE A C 1
ATOM 2414 O O . ILE A 1 302 ? 12.631 -6.382 -25.279 1.00 95.12 302 ILE A O 1
ATOM 2418 N N . SER A 1 303 ? 14.361 -6.575 -26.692 1.00 93.56 303 SER A N 1
ATOM 2419 C CA . SER A 1 303 ? 13.551 -6.484 -27.909 1.00 93.56 303 SER A CA 1
ATOM 2420 C C . SER A 1 303 ? 12.543 -7.626 -28.018 1.00 93.56 303 SER A C 1
ATOM 2422 O O . SER A 1 303 ? 11.426 -7.405 -28.481 1.00 93.56 303 SER A O 1
ATOM 2424 N N . ALA A 1 304 ? 12.914 -8.839 -27.606 1.00 94.25 304 ALA A N 1
ATOM 2425 C CA . ALA A 1 304 ? 12.009 -9.981 -27.580 1.00 94.25 304 ALA A CA 1
ATOM 2426 C C . ALA A 1 304 ? 10.890 -9.784 -26.549 1.00 94.25 304 ALA A C 1
ATOM 2428 O O . ALA A 1 304 ? 9.727 -10.044 -26.861 1.00 94.25 304 ALA A O 1
ATOM 2429 N N . TYR A 1 305 ? 11.227 -9.277 -25.357 1.00 94.25 305 TYR A N 1
ATOM 2430 C CA . TYR A 1 305 ? 10.243 -8.930 -24.336 1.00 94.25 305 TYR A CA 1
ATOM 2431 C C . TYR A 1 305 ? 9.285 -7.847 -24.840 1.00 94.25 305 TYR A C 1
ATOM 2433 O O . TYR A 1 305 ? 8.083 -8.096 -24.897 1.00 94.25 305 TYR A O 1
ATOM 2441 N N . THR A 1 306 ? 9.779 -6.692 -25.300 1.00 92.50 306 THR A N 1
ATOM 2442 C CA . THR A 1 306 ? 8.900 -5.595 -25.745 1.00 92.50 306 THR A CA 1
ATOM 2443 C C . THR A 1 306 ? 8.021 -6.001 -26.924 1.00 92.50 306 THR A C 1
ATOM 2445 O O . THR A 1 306 ? 6.847 -5.652 -26.942 1.00 92.50 306 THR A O 1
ATOM 2448 N N . ALA A 1 307 ? 8.530 -6.810 -27.860 1.00 91.44 307 ALA A N 1
ATOM 2449 C CA . ALA A 1 307 ? 7.745 -7.331 -28.981 1.00 91.44 307 ALA A CA 1
ATOM 2450 C C . ALA A 1 307 ? 6.601 -8.269 -28.551 1.00 91.44 307 ALA A C 1
ATOM 2452 O O . ALA A 1 307 ? 5.638 -8.440 -29.300 1.00 91.44 307 ALA A O 1
ATOM 2453 N N . SER A 1 308 ? 6.710 -8.896 -27.375 1.00 90.75 308 SER A N 1
ATOM 2454 C CA . SER A 1 308 ? 5.661 -9.750 -26.802 1.00 90.75 308 SER A CA 1
ATOM 2455 C C . SER A 1 308 ? 4.574 -8.966 -26.061 1.00 90.75 308 SER A C 1
ATOM 2457 O O . SER A 1 308 ? 3.489 -9.497 -25.825 1.00 90.75 308 SER A O 1
ATOM 2459 N N . MET A 1 309 ? 4.844 -7.701 -25.735 1.00 87.56 309 MET A N 1
ATOM 2460 C CA . MET A 1 309 ? 3.931 -6.827 -25.009 1.00 87.56 309 MET A CA 1
ATOM 2461 C C . MET A 1 309 ? 3.044 -6.025 -25.967 1.00 87.56 309 MET A C 1
ATOM 2463 O O . MET A 1 309 ? 3.388 -5.766 -27.121 1.00 87.56 309 MET A O 1
ATOM 2467 N N . SER A 1 310 ? 1.887 -5.587 -25.471 1.00 78.69 310 SER A N 1
ATOM 2468 C CA . SER A 1 310 ? 1.007 -4.655 -26.177 1.00 78.69 310 SER A CA 1
ATOM 2469 C C . SER A 1 310 ? 0.913 -3.334 -25.414 1.00 78.69 310 SER A C 1
ATOM 2471 O O . SER A 1 310 ? 0.203 -3.252 -24.413 1.00 78.69 310 SER A O 1
ATOM 2473 N N . GLY A 1 311 ? 1.589 -2.291 -25.901 1.00 82.25 311 GLY A N 1
ATOM 2474 C CA . GLY A 1 311 ? 1.546 -0.957 -25.294 1.00 82.25 311 GLY A CA 1
ATOM 2475 C C . GLY A 1 311 ? 2.656 -0.739 -24.266 1.00 82.25 311 GLY A C 1
ATOM 2476 O O . GLY A 1 311 ? 3.831 -0.913 -24.588 1.00 82.25 311 GLY A O 1
ATOM 2477 N N . LYS A 1 312 ? 2.284 -0.318 -23.049 1.00 86.19 312 LYS A N 1
ATOM 2478 C CA . LYS A 1 312 ? 3.237 0.024 -21.985 1.00 86.19 312 LYS A CA 1
ATOM 2479 C C . LYS A 1 312 ? 4.119 -1.180 -21.637 1.00 86.19 312 LYS A C 1
ATOM 2481 O O . LYS A 1 312 ? 3.603 -2.252 -21.331 1.00 86.19 312 LYS A O 1
ATOM 2486 N N . CYS A 1 313 ? 5.435 -0.986 -21.641 1.00 90.69 313 CYS A N 1
ATOM 2487 C CA . CYS A 1 313 ? 6.412 -2.007 -21.262 1.00 90.69 313 CYS A CA 1
ATOM 2488 C C . CYS A 1 313 ? 7.199 -1.539 -20.042 1.00 90.69 313 CYS A C 1
ATOM 2490 O O . CYS A 1 313 ? 7.926 -0.553 -20.128 1.00 90.69 313 CYS A O 1
ATOM 2492 N N . GLU A 1 314 ? 7.089 -2.252 -18.928 1.00 92.44 314 GLU A N 1
ATOM 2493 C CA . GLU A 1 314 ? 7.865 -1.983 -17.716 1.00 92.44 314 GLU A CA 1
ATOM 2494 C C . GLU A 1 314 ? 9.039 -2.963 -17.671 1.00 92.44 314 GLU A C 1
ATOM 2496 O O . GLU A 1 314 ? 8.843 -4.164 -17.860 1.00 92.44 314 GLU A O 1
ATOM 2501 N N . LEU A 1 315 ? 10.253 -2.451 -17.473 1.00 95.69 315 LEU A N 1
ATOM 2502 C CA . LEU A 1 315 ? 11.488 -3.222 -17.346 1.00 95.69 315 LEU A CA 1
ATOM 2503 C C . LEU A 1 315 ? 12.144 -2.894 -16.004 1.00 95.69 315 LEU A C 1
ATOM 2505 O O . LEU A 1 315 ? 12.190 -1.724 -15.621 1.00 95.69 315 LEU A O 1
ATOM 2509 N N . MET A 1 316 ? 12.696 -3.901 -15.331 1.00 97.50 316 MET A N 1
ATOM 2510 C CA . MET A 1 316 ? 13.492 -3.745 -14.112 1.00 97.50 316 MET A CA 1
ATOM 2511 C C . MET A 1 316 ? 14.865 -4.383 -14.300 1.00 97.50 316 MET A C 1
ATOM 2513 O O . MET A 1 316 ? 14.986 -5.456 -14.891 1.00 97.50 316 MET A O 1
ATOM 2517 N N . PHE A 1 317 ? 15.903 -3.730 -13.791 1.00 97.69 317 PHE A N 1
ATOM 2518 C CA . PHE A 1 317 ? 17.280 -4.200 -13.884 1.00 97.69 317 PHE A CA 1
ATOM 2519 C C . PHE A 1 317 ? 17.820 -4.531 -12.494 1.00 97.69 317 PHE A C 1
ATOM 2521 O O . PHE A 1 317 ? 17.519 -3.837 -11.524 1.00 97.69 317 PHE A O 1
ATOM 2528 N N . ALA A 1 318 ? 18.616 -5.596 -12.406 1.00 95.81 318 ALA A N 1
ATOM 2529 C CA . ALA A 1 318 ? 19.062 -6.136 -11.122 1.00 95.81 318 ALA A CA 1
ATOM 2530 C C . ALA A 1 318 ? 19.978 -5.197 -10.333 1.00 95.81 318 ALA A C 1
ATOM 2532 O O . ALA A 1 318 ? 19.963 -5.186 -9.107 1.00 95.81 318 ALA A O 1
ATOM 2533 N N . ASP A 1 319 ? 20.777 -4.403 -11.038 1.00 95.62 319 ASP A N 1
ATOM 2534 C CA . ASP A 1 319 ? 21.764 -3.521 -10.438 1.00 95.62 319 ASP A CA 1
ATOM 2535 C C . ASP A 1 319 ? 21.954 -2.239 -11.256 1.00 95.62 319 ASP A C 1
ATOM 2537 O O . ASP A 1 319 ? 21.490 -2.102 -12.396 1.00 95.62 319 ASP A O 1
ATOM 2541 N N . TYR A 1 320 ? 22.653 -1.285 -10.640 1.00 96.38 320 TYR A N 1
ATOM 2542 C CA . TYR A 1 320 ? 22.931 0.020 -11.222 1.00 96.38 320 TYR A CA 1
ATOM 2543 C C . TYR A 1 320 ? 23.722 -0.069 -12.533 1.00 96.38 320 TYR A C 1
ATOM 2545 O O . TYR A 1 320 ? 23.425 0.665 -13.476 1.00 96.38 320 TYR A O 1
ATOM 2553 N N . ASP A 1 321 ? 24.715 -0.956 -12.623 1.00 97.44 321 ASP A N 1
ATOM 2554 C CA . ASP A 1 321 ? 25.583 -1.057 -13.801 1.00 97.44 321 ASP A CA 1
ATOM 2555 C C . ASP A 1 321 ? 24.811 -1.576 -15.019 1.00 97.44 321 ASP A C 1
ATOM 2557 O O . ASP A 1 321 ? 24.942 -1.047 -16.132 1.00 97.44 321 ASP A O 1
ATOM 2561 N N . THR A 1 322 ? 23.954 -2.570 -14.804 1.00 97.62 322 THR A N 1
ATOM 2562 C CA . THR A 1 322 ? 23.054 -3.130 -15.809 1.00 97.62 322 THR A CA 1
ATOM 2563 C C . THR A 1 322 ? 22.038 -2.085 -16.260 1.00 97.62 322 THR A C 1
ATOM 2565 O O . THR A 1 322 ? 21.886 -1.846 -17.462 1.00 97.62 322 THR A O 1
ATOM 2568 N N . TYR A 1 323 ? 21.406 -1.393 -15.309 1.00 97.31 323 TYR A N 1
ATOM 2569 C CA . TYR A 1 323 ? 20.466 -0.303 -15.572 1.00 97.31 323 TYR A CA 1
ATOM 2570 C C . TYR A 1 323 ? 21.091 0.836 -16.382 1.00 97.31 323 TYR A C 1
ATOM 2572 O O . TYR A 1 323 ? 20.571 1.252 -17.422 1.00 97.31 323 TYR A O 1
ATOM 2580 N N . LYS A 1 324 ? 22.258 1.314 -15.945 1.00 97.50 324 LYS A N 1
ATOM 2581 C CA . LYS A 1 324 ? 23.017 2.361 -16.623 1.00 97.50 324 LYS A CA 1
ATOM 2582 C C . LYS A 1 324 ? 23.387 1.937 -18.040 1.00 97.50 324 LYS A C 1
ATOM 2584 O O . LYS A 1 324 ? 23.214 2.715 -18.975 1.00 97.50 324 LYS A O 1
ATOM 2589 N N . THR A 1 325 ? 23.863 0.705 -18.219 1.00 97.81 325 THR A N 1
ATOM 2590 C CA . THR A 1 325 ? 24.199 0.168 -19.545 1.00 97.81 325 THR A CA 1
ATOM 2591 C C . THR A 1 325 ? 22.975 0.153 -20.462 1.00 97.81 325 THR A C 1
ATOM 2593 O O . THR A 1 325 ? 23.080 0.544 -21.629 1.00 97.81 325 THR A O 1
ATOM 2596 N N . ALA A 1 326 ? 21.806 -0.218 -19.932 1.00 96.50 326 ALA A N 1
ATOM 2597 C CA . ALA A 1 326 ? 20.555 -0.197 -20.675 1.00 96.50 326 ALA A CA 1
ATOM 2598 C C . ALA A 1 326 ? 20.158 1.215 -21.116 1.00 96.50 326 ALA A C 1
ATOM 2600 O O . ALA A 1 326 ? 19.860 1.424 -22.293 1.00 96.50 326 ALA A O 1
ATOM 2601 N N . LEU A 1 327 ? 20.210 2.200 -20.218 1.00 95.19 327 LEU A N 1
ATOM 2602 C CA . LEU A 1 327 ? 19.907 3.597 -20.543 1.00 95.19 327 LEU A CA 1
ATOM 2603 C C . LEU A 1 327 ? 20.881 4.191 -21.565 1.00 95.19 327 LEU A C 1
ATOM 2605 O O . LEU A 1 327 ? 20.452 4.854 -22.516 1.00 95.19 327 LEU A O 1
ATOM 2609 N N . ASP A 1 328 ? 22.181 3.935 -21.402 1.00 95.69 328 ASP A N 1
ATOM 2610 C CA . ASP A 1 328 ? 23.229 4.411 -22.308 1.00 95.69 328 ASP A CA 1
ATOM 2611 C C . ASP A 1 328 ? 22.984 3.913 -23.743 1.00 95.69 328 ASP A C 1
ATOM 2613 O O . ASP A 1 328 ? 23.155 4.659 -24.712 1.00 95.69 328 ASP A O 1
ATOM 2617 N N . ASP A 1 329 ? 22.571 2.655 -23.905 1.00 95.44 329 ASP A N 1
ATOM 2618 C CA . ASP A 1 329 ? 22.374 2.044 -25.217 1.00 95.44 329 ASP A CA 1
ATOM 2619 C C . ASP A 1 329 ? 20.980 2.318 -25.813 1.00 95.44 329 ASP A C 1
ATOM 2621 O O . ASP A 1 329 ? 20.874 2.742 -26.970 1.00 95.44 329 ASP A O 1
ATOM 2625 N N . LEU A 1 330 ? 19.908 2.143 -25.035 1.00 92.69 330 LEU A N 1
ATOM 2626 C CA . LEU A 1 330 ? 18.534 2.357 -25.495 1.00 92.69 330 LEU A CA 1
ATOM 2627 C C . LEU A 1 330 ? 18.251 3.839 -25.746 1.00 92.69 330 LEU A C 1
ATOM 2629 O O . LEU A 1 330 ? 17.785 4.194 -26.832 1.00 92.69 330 LEU A O 1
ATOM 2633 N N . ILE A 1 331 ? 18.571 4.708 -24.788 1.00 91.56 331 ILE A N 1
ATOM 2634 C CA . ILE A 1 331 ? 18.256 6.138 -24.868 1.00 91.56 331 ILE A CA 1
ATOM 2635 C C . ILE A 1 331 ? 19.441 6.905 -25.458 1.00 91.56 331 ILE A C 1
ATOM 2637 O O . ILE A 1 331 ? 19.304 7.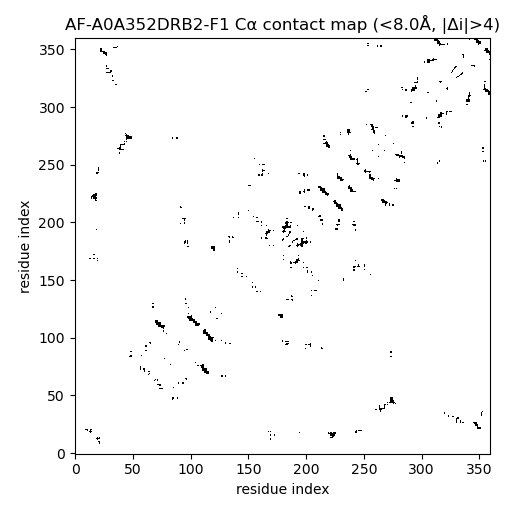533 -26.511 1.00 91.56 331 ILE A O 1
ATOM 2641 N N . GLY A 1 332 ? 20.628 6.798 -24.851 1.00 91.50 332 GLY A N 1
ATOM 2642 C CA . GLY A 1 332 ? 21.812 7.571 -25.247 1.00 91.50 332 GLY A CA 1
ATOM 2643 C C . GLY A 1 332 ? 22.239 7.328 -26.700 1.00 91.50 332 GLY A C 1
ATOM 2644 O O . GLY A 1 332 ? 22.510 8.272 -27.448 1.00 91.50 332 GLY A O 1
ATOM 2645 N N . LYS A 1 333 ? 22.222 6.067 -27.153 1.00 92.62 333 LYS A N 1
ATOM 2646 C CA . LYS A 1 333 ? 22.478 5.691 -28.560 1.00 92.62 333 LYS A CA 1
ATOM 2647 C C . LYS A 1 333 ? 21.207 5.552 -29.403 1.00 92.62 333 LYS A C 1
ATOM 2649 O O . LYS A 1 333 ? 21.290 5.131 -30.560 1.00 92.62 333 LYS A O 1
ATOM 2654 N N . ARG A 1 334 ? 20.044 5.928 -28.860 1.00 89.75 334 ARG A N 1
ATOM 2655 C CA . ARG A 1 334 ? 18.738 5.958 -29.542 1.00 89.75 334 ARG A CA 1
ATOM 2656 C C . ARG A 1 334 ? 18.283 4.610 -30.110 1.00 89.75 334 ARG A C 1
ATOM 2658 O O . ARG A 1 334 ? 17.509 4.577 -31.074 1.00 89.75 334 ARG A O 1
ATOM 2665 N N . LYS A 1 335 ? 18.734 3.486 -29.541 1.00 91.31 335 LYS A N 1
ATOM 2666 C CA . LYS A 1 335 ? 18.267 2.158 -29.963 1.00 91.31 335 LYS A CA 1
ATOM 2667 C C . LYS A 1 335 ? 16.832 1.850 -29.536 1.00 91.31 335 LYS A C 1
ATOM 2669 O O . LYS A 1 335 ? 16.244 0.954 -30.124 1.00 91.31 335 LYS A O 1
ATOM 2674 N N . ILE A 1 336 ? 16.245 2.628 -28.627 1.00 88.69 336 ILE A N 1
ATOM 2675 C CA . ILE A 1 336 ? 14.819 2.561 -28.273 1.00 88.69 336 ILE A CA 1
ATOM 2676 C C . ILE A 1 336 ? 13.910 2.626 -29.512 1.00 88.69 336 ILE A C 1
ATOM 2678 O O . ILE A 1 336 ? 12.917 1.921 -29.585 1.00 88.69 336 ILE A O 1
ATOM 2682 N N . SER A 1 337 ? 14.304 3.385 -30.544 1.00 86.56 337 SER A N 1
ATOM 2683 C CA . SER A 1 337 ? 13.580 3.484 -31.825 1.00 86.56 337 SER A CA 1
ATOM 2684 C C . SER A 1 337 ? 13.557 2.198 -32.663 1.00 86.56 337 SER A C 1
ATOM 2686 O O . SER A 1 337 ? 12.895 2.155 -33.697 1.00 86.56 337 SER A O 1
ATOM 2688 N N . LYS A 1 338 ? 14.324 1.182 -32.257 1.00 88.38 338 LYS A N 1
ATOM 2689 C CA . LYS A 1 338 ? 14.430 -0.121 -32.919 1.00 88.38 338 LYS A CA 1
ATOM 2690 C C . LYS A 1 338 ? 13.692 -1.226 -32.164 1.00 88.38 338 LYS A C 1
ATOM 2692 O O . LYS A 1 338 ? 13.751 -2.363 -32.614 1.00 88.38 338 LYS A O 1
ATOM 2697 N N . LEU A 1 339 ? 13.090 -0.915 -31.017 1.00 88.31 339 LEU A N 1
ATOM 2698 C CA . LEU A 1 339 ? 12.288 -1.873 -30.269 1.00 88.31 339 LEU A CA 1
ATOM 2699 C C . LEU A 1 339 ? 10.921 -2.011 -30.936 1.00 88.31 339 LEU A C 1
ATOM 2701 O O . LEU 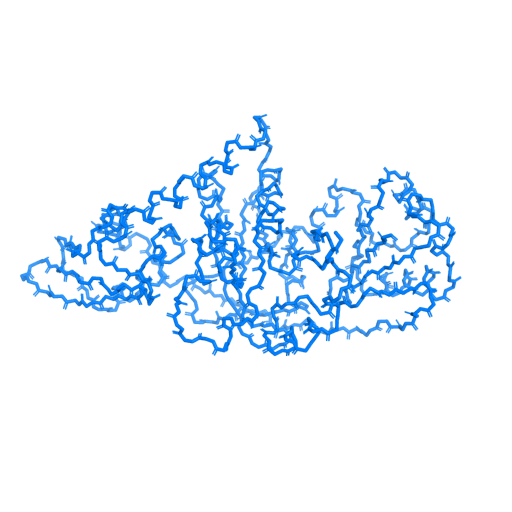A 1 339 ? 10.276 -1.012 -31.253 1.00 88.31 339 LEU A O 1
ATOM 2705 N N . ASP A 1 340 ? 10.487 -3.252 -31.120 1.00 81.06 340 ASP A N 1
ATOM 2706 C CA . ASP A 1 340 ? 9.123 -3.569 -31.529 1.00 81.06 340 ASP A CA 1
ATOM 2707 C C . ASP A 1 340 ? 8.200 -3.614 -30.297 1.00 81.06 340 ASP A C 1
ATOM 2709 O O . ASP A 1 340 ? 8.657 -3.818 -29.170 1.00 81.06 340 ASP A O 1
ATOM 2713 N N . GLY A 1 341 ? 6.894 -3.416 -30.505 1.00 74.62 341 GLY A N 1
ATOM 2714 C CA . GLY A 1 341 ? 5.859 -3.494 -29.457 1.00 74.62 341 GLY A CA 1
ATOM 2715 C C . GLY A 1 341 ? 5.613 -2.201 -28.668 1.00 74.62 341 GLY A C 1
ATOM 2716 O O . GLY A 1 341 ? 4.529 -2.022 -28.112 1.00 74.62 341 GLY A O 1
ATOM 2717 N N . VAL A 1 342 ? 6.549 -1.250 -28.726 1.00 69.56 342 VAL A N 1
ATOM 2718 C CA . VAL A 1 342 ? 6.406 0.116 -28.198 1.00 69.56 342 VAL A CA 1
ATOM 2719 C C . VAL A 1 342 ? 6.184 1.071 -29.378 1.00 69.56 342 VAL A C 1
ATOM 2721 O O . VAL A 1 342 ? 6.828 0.925 -30.416 1.00 69.56 342 VAL A O 1
ATOM 2724 N N . GLY A 1 343 ? 5.236 2.009 -29.300 1.00 62.72 343 GLY A N 1
ATOM 2725 C CA . GLY A 1 343 ? 4.827 2.832 -30.450 1.00 62.72 343 GLY A CA 1
ATOM 2726 C C . GLY A 1 343 ? 5.970 3.602 -31.144 1.00 62.72 343 GLY A C 1
ATOM 2727 O O . GLY A 1 343 ? 7.029 3.855 -30.579 1.00 62.72 343 GLY A O 1
ATOM 2728 N N . SER A 1 344 ? 5.743 4.067 -32.383 1.00 59.12 344 SER A N 1
ATOM 2729 C CA . SER A 1 344 ? 6.760 4.749 -33.219 1.00 59.12 344 SER A CA 1
ATO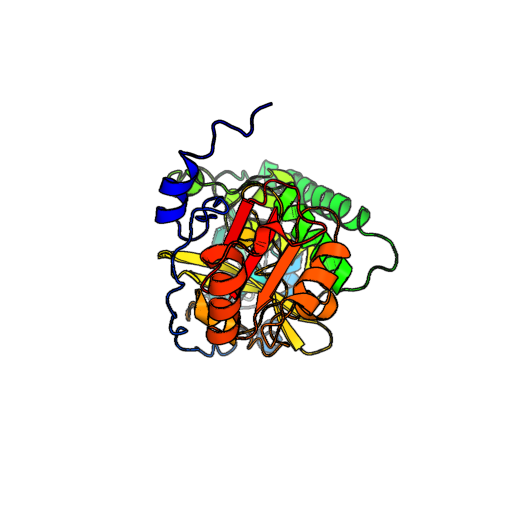M 2730 C C . SER A 1 344 ? 7.297 6.083 -32.660 1.00 59.12 344 SER A C 1
ATOM 2732 O O . SER A 1 344 ? 8.178 6.696 -33.263 1.00 59.12 344 SER A O 1
ATOM 2734 N N . VAL A 1 345 ? 6.744 6.563 -31.544 1.00 58.75 345 VAL A N 1
ATOM 2735 C CA . VAL A 1 345 ? 7.188 7.742 -30.790 1.00 58.75 345 VAL A CA 1
ATOM 2736 C C . VAL A 1 345 ? 7.335 7.309 -29.332 1.00 58.75 345 VAL A C 1
ATOM 2738 O O . VAL A 1 345 ? 6.492 7.645 -28.512 1.00 58.75 345 VAL A O 1
ATOM 2741 N N . ALA A 1 346 ? 8.361 6.506 -29.038 1.00 65.81 346 ALA A N 1
ATOM 2742 C CA . ALA A 1 346 ? 8.579 5.991 -27.691 1.00 65.81 346 ALA A CA 1
ATOM 2743 C C . ALA A 1 346 ? 8.896 7.146 -26.728 1.00 65.81 346 ALA A C 1
ATOM 2745 O O . ALA A 1 346 ? 9.963 7.772 -26.809 1.00 65.81 346 ALA A O 1
ATOM 2746 N N . SER A 1 347 ? 7.945 7.437 -25.848 1.00 81.62 347 SER A N 1
ATOM 2747 C CA . SER A 1 347 ? 8.195 8.186 -24.623 1.00 81.62 347 SER A CA 1
ATOM 2748 C C . SER A 1 347 ? 8.579 7.196 -23.534 1.00 81.62 347 SER A C 1
ATOM 2750 O O . SER A 1 347 ? 8.310 6.000 -23.639 1.00 81.62 347 SER A O 1
ATOM 2752 N N . TYR A 1 348 ? 9.243 7.673 -22.490 1.00 85.44 348 TYR A N 1
ATOM 2753 C CA . TYR A 1 348 ? 9.582 6.804 -21.375 1.00 85.44 348 TYR A CA 1
ATOM 2754 C C . TYR A 1 348 ? 9.532 7.532 -20.040 1.00 85.44 348 TYR A C 1
ATOM 2756 O O . TYR A 1 348 ? 9.610 8.758 -19.957 1.00 85.44 348 TYR A O 1
ATOM 2764 N N . TYR A 1 349 ? 9.407 6.726 -18.999 1.00 86.19 349 TYR A N 1
ATOM 2765 C CA . TYR A 1 349 ? 9.600 7.075 -17.601 1.00 86.19 349 TYR A CA 1
ATOM 2766 C C . TYR A 1 349 ? 10.70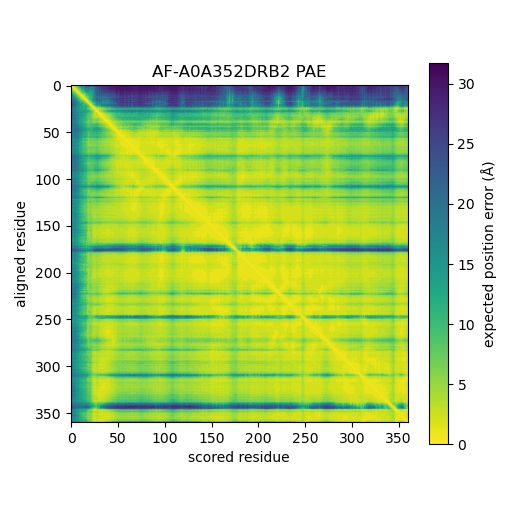8 6.175 -17.046 1.00 86.19 349 TYR A C 1
ATOM 2768 O O . TYR A 1 349 ? 10.933 5.076 -17.555 1.00 86.19 349 TYR A O 1
ATOM 2776 N N . ARG A 1 350 ? 11.426 6.642 -16.029 1.00 87.94 350 ARG A N 1
ATOM 2777 C CA . ARG A 1 350 ? 12.452 5.861 -15.349 1.00 87.94 350 ARG A CA 1
ATOM 2778 C C . ARG A 1 350 ? 12.477 6.160 -13.856 1.00 87.94 350 ARG A C 1
ATOM 2780 O O . ARG A 1 350 ? 12.294 7.314 -13.471 1.00 87.94 350 ARG A O 1
ATOM 2787 N N . ASP A 1 351 ? 12.766 5.142 -13.055 1.00 90.38 351 ASP A N 1
ATOM 2788 C CA . ASP A 1 351 ? 13.073 5.276 -11.633 1.00 90.38 351 ASP A CA 1
ATOM 2789 C C . ASP A 1 351 ? 14.517 4.841 -11.390 1.00 90.38 351 ASP A C 1
ATOM 2791 O O . ASP A 1 351 ? 14.850 3.654 -11.415 1.00 90.38 351 ASP A O 1
ATOM 2795 N N . ASP A 1 352 ? 15.387 5.815 -11.136 1.00 92.00 352 ASP A N 1
ATOM 2796 C CA . ASP A 1 352 ? 16.813 5.563 -10.919 1.00 92.00 352 ASP A CA 1
ATOM 2797 C C . ASP A 1 352 ? 17.116 4.855 -9.605 1.00 92.00 352 ASP A C 1
ATOM 2799 O O . ASP A 1 352 ? 18.187 4.273 -9.469 1.00 92.00 352 ASP A O 1
ATOM 2803 N N . ARG A 1 353 ? 16.206 4.904 -8.630 1.00 92.94 353 ARG A N 1
ATOM 2804 C CA . ARG A 1 353 ? 16.383 4.223 -7.345 1.00 92.94 353 ARG A CA 1
ATOM 2805 C C . ARG A 1 353 ? 15.841 2.807 -7.390 1.00 92.94 353 ARG A C 1
ATOM 2807 O O . ARG A 1 353 ? 16.376 1.956 -6.688 1.00 92.94 353 ARG A O 1
ATOM 2814 N N . MET A 1 354 ? 14.828 2.547 -8.212 1.00 93.56 354 MET A N 1
ATOM 2815 C CA . MET A 1 354 ? 14.301 1.196 -8.429 1.00 93.56 354 MET A CA 1
ATOM 2816 C C . MET A 1 354 ? 14.921 0.471 -9.621 1.00 93.56 354 MET A C 1
ATOM 2818 O O . MET A 1 354 ? 14.665 -0.719 -9.789 1.00 93.56 354 MET A O 1
ATOM 2822 N N . TYR A 1 355 ? 15.757 1.161 -10.403 1.00 95.56 355 TYR A N 1
ATOM 2823 C CA . TYR A 1 355 ? 16.349 0.657 -11.641 1.00 95.56 355 TYR A CA 1
ATOM 2824 C C . TYR A 1 355 ? 15.277 0.169 -12.614 1.00 95.56 355 TYR A C 1
ATOM 2826 O O . TYR A 1 355 ? 15.375 -0.922 -13.178 1.00 95.56 355 TYR A O 1
ATOM 2834 N N . THR A 1 356 ? 14.231 0.975 -12.796 1.00 94.12 356 THR A N 1
ATOM 2835 C CA . THR A 1 356 ? 13.142 0.665 -13.723 1.00 94.12 356 THR A CA 1
ATOM 2836 C C . THR A 1 356 ? 13.130 1.618 -14.907 1.00 94.12 356 THR A C 1
ATOM 2838 O O . THR A 1 356 ? 13.440 2.805 -14.802 1.00 94.12 356 THR A O 1
ATOM 2841 N N . LEU A 1 357 ? 12.761 1.080 -16.066 1.00 92.88 357 LEU A N 1
ATOM 2842 C CA . LEU A 1 357 ? 12.517 1.821 -17.295 1.00 92.88 357 LEU A CA 1
ATOM 2843 C C . LEU A 1 357 ? 11.137 1.425 -17.805 1.00 92.88 357 LEU A C 1
ATOM 2845 O O . LEU A 1 357 ? 10.873 0.250 -18.032 1.00 92.88 357 LEU A O 1
ATOM 2849 N N . THR A 1 358 ? 10.263 2.402 -18.005 1.00 90.38 358 THR A N 1
ATOM 2850 C CA . THR A 1 358 ? 8.930 2.197 -18.570 1.00 90.38 358 THR A CA 1
ATOM 2851 C C . THR A 1 358 ? 8.854 2.848 -19.934 1.00 90.38 358 THR A C 1
ATOM 2853 O O . THR A 1 358 ? 9.106 4.043 -20.062 1.00 90.38 358 THR A O 1
ATOM 2856 N N . LEU A 1 359 ? 8.485 2.076 -20.947 1.00 88.88 359 LEU A N 1
ATOM 2857 C CA . LEU A 1 359 ? 8.344 2.520 -22.328 1.00 88.88 359 LEU A CA 1
ATOM 2858 C C . LEU A 1 359 ? 6.854 2.671 -22.665 1.00 88.88 359 LEU A C 1
ATOM 2860 O O . LEU A 1 359 ? 6.066 1.787 -22.324 1.00 88.88 359 LEU A O 1
ATOM 2864 N N . ILE A 1 360 ? 6.483 3.782 -23.312 1.00 81.50 360 ILE A N 1
ATOM 2865 C CA . ILE A 1 360 ? 5.096 4.186 -23.614 1.00 81.50 360 ILE A CA 1
ATOM 2866 C C . ILE A 1 360 ? 4.934 4.476 -25.107 1.00 81.50 360 ILE A C 1
ATOM 2868 O O . ILE A 1 360 ? 5.791 5.205 -25.668 1.00 81.50 360 ILE A O 1
#

Sequence (360 aa):
MMKKRLLSLIAAAALLSGCGVTDAILTNTDYEPPEEVKPFDSVVIEPVFDYEKFAGWYPDLCSQLRSCELEPVLNERVGSSDLRLTFGQVKTDIPDVFWYNGYSMHPKGQSVRLEIILLNGVEEDTVEDMYDELVKAAKELVDQIPEGSTDIEKMLFVHDYICEHCSYDFNALHEEENGLWHTAYGALVQGKAVCSGYAEAFQYIMQLLGIEGGVCSGYSYRGGSHAWNYVVLDGKTYWIDATWDDGLTDVSRAYFLFNDEQMLRTRWLDKSQNYAPVCDGDDGKWFRDNGAYFTEYDFDSISAYTASMSGKCELMFADYDTYKTALDDLIGKRKISKLDGVGSVASYYRDDRMYTLTLI

Secondary structure (DSSP, 8-state):
--GGG-TTTHHHHHHHHS-S-----EETT---PPPPPPPPPP--------HHHHTTTHHHHHHHHHTT-SS-EESS---HHHHHHHHHHHHHH-TT-TTEEEEEEEEETTEEEEEEEEPTT--GGGHHHHHHHHHHHHHHHHTTSPTT--HHHHHHHHHHHHHHH-EE-SSTTT--S-SGGGSHHHHHTSSEE-HHHHHHHHHHHHHHHT--EEEEEEEETTSSEEEEEEEEETTEEEEE-HHHHS-SSS---TTEEE-HHHHHTTEEE-TTSS------PPTTHHHHHTT-EESS--HHHHHHHHHHS-S-EEEEESSHHHHHHHHIIIIIT-GGGG-SSS-SS-EEEEETTTTEEEE-

Solvent-accessible surface area (backbone atoms only — not comparable to full-atom values): 19748 Å² total; per-residue (Å²): 144,74,78,87,79,55,76,81,63,47,52,67,54,17,60,71,44,28,53,50,65,68,76,66,84,36,50,66,81,69,70,72,85,77,69,91,73,78,57,53,80,88,80,88,45,71,70,70,69,57,66,80,83,40,59,89,49,49,66,57,52,54,52,35,44,74,69,63,45,52,61,43,71,40,89,42,81,75,52,74,70,57,50,53,53,50,60,62,42,40,61,57,76,42,30,77,53,52,57,62,64,49,70,48,83,47,79,52,93,55,26,27,36,34,40,57,35,60,22,54,83,56,51,86,92,44,49,60,63,54,44,52,48,39,55,48,41,52,48,59,53,59,71,67,56,65,88,86,60,50,72,69,54,49,52,48,51,53,43,49,48,48,35,74,55,28,43,78,42,76,60,60,83,79,51,90,71,53,52,46,33,52,20,19,47,12,21,65,64,68,26,35,13,37,41,41,0,46,20,29,33,53,40,44,52,30,56,76,71,71,46,55,63,36,58,40,51,24,37,31,77,55,37,51,68,41,37,26,29,38,36,56,54,98,91,33,27,23,33,35,30,52,47,71,14,37,39,100,84,58,71,50,64,88,38,39,41,27,15,48,75,56,43,22,40,49,32,47,75,46,84,86,57,56,51,54,82,80,27,79,28,61,77,46,39,55,33,50,80,68,69,28,50,36,84,59,74,49,71,67,62,51,33,55,46,35,49,73,41,82,49,70,40,68,37,35,26,74,42,69,70,37,32,44,52,42,46,48,45,31,41,64,66,46,45,55,82,71,39,43,41,40,53,101,70,48,31,34,42,70,38,73,60,69,29,31,44,34,38,61